Protein 4R78 (pdb70)

Secondary structure (DSSP, 8-state):
--HHHHHHHHHHHTTS-TT--EEEEEE-SSSSS-EEEEEESS-EEEEEE--TT-TTTS-HHHHHHHHHHHGGG--SPPEEEEETTTTEEEEE--TT-EE--HHHHTT-HHHHHHHHHHHHTS----S-B--HHHHHHHHHHH--SPP-STTHHHHHHHHHTHHHHHHHH----EEE-S---GGGEEE-TTS-EEE---TT-EEE-HHHHHHHHHHHTT--HHHHHHHHHHH--SSS---HHHHHHHHHHHHHHHHHHHHHHHHTT---TTHHHHHHHHHHHHHHHH-

Solvent-accessible surface area: 13719 Å² total; per-residue (Å²): 99,54,133,22,31,124,35,0,109,114,41,0,61,88,53,29,56,193,138,36,118,19,121,35,16,107,102,62,62,70,92,16,38,17,38,4,25,0,89,6,73,108,74,54,12,49,0,18,16,2,1,94,22,5,109,150,21,4,76,31,108,19,14,90,79,1,25,125,35,13,150,119,41,29,15,30,16,103,56,76,45,6,24,58,143,22,0,0,3,0,4,44,72,26,113,88,38,90,75,3,72,35,97,28,0,59,104,42,19,101,78,0,1,63,17,0,45,51,0,2,53,25,94,32,101,6,107,24,105,32,32,15,15,111,17,1,114,85,1,43,98,50,13,151,69,172,38,74,18,79,106,25,115,68,9,54,86,36,1,40,70,7,90,159,92,6,71,103,66,32,80,68,117,93,2,0,0,1,21,0,24,10,89,7,0,23,27,13,70,159,26,129,15,21,0,26,19,6,4,30,1,7,6,7,1,14,5,0,0,0,0,4,0,2,18,38,1,132,18,65,75,127,42,30,93,66,0,8,83,94,0,100,48,146,130,3,84,34,34,106,51,14,6,40,0,2,48,5,0,1,2,2,2,21,0,0,20,2,6,21,12,61,63,52,68,31,124,20,50,89,72,1,77,91,11,11,104,77,0,48,137,21,29,78,90,77,88

Organism: Streptococcus pneumoniae (strain ATCC BAA-255 / R6) (NCBI:txid171101)

Sequence (287 aa):
GSHMEKIIKEKISSLLSQEEEVLSVEQLGGMTNQNYLAKTTNKQYIVKFFGKGTEKLINRQDEKYNLELLKDLGLDVKNYLFDIEAGIKVNEYIESAITLDSTSIKTKFDKIAPILQTIHTSAKELRGEFAPFEEIKKYESLIEEQIPYANYESVRNAVFSLEKRLADLGVDRKSCHIDLVPENFIESPQGRLYLIDWEYSSMNDPMWDLAALFLESEFTSQEEETFLSHYESDQTPVSHEKIAIYKILQDTIWSLWTVYKEEQGEDFGDYGVNRYQRAVKGLASYG

Structure (mmCIF, N/CA/C/O backbone):
data_4R78
#
_entry.id   4R78
#
_cell.length_a   62.335
_cell.length_b   62.857
_cell.length_c   68.752
_cell.angle_alpha   90.00
_cell.angle_beta   90.00
_cell.angle_gamma   90.00
#
_symmetry.space_group_name_H-M   'P 21 21 21'
#
loop_
_entity.id
_entity.type
_entity.pdbx_description
1 polymer 'Choline kinase'
2 non-polymer '2-(N-MORPHOLINO)-ETHANESULFONIC ACID'
3 non-polymer 'ADENOSINE MONOPHOSPHATE'
4 water water
#
loop_
_atom_site.group_PDB
_atom_site.id
_atom_site.type_symbol
_atom_site.label_atom_id
_atom_site.label_alt_id
_atom_site.label_comp_id
_atom_site.label_asym_id
_atom_site.label_entity_id
_atom_site.label_seq_id
_atom_site.pdbx_PDB_ins_code
_atom_site.Cartn_x
_atom_site.Cartn_y
_atom_site.Cartn_z
_atom_site.occupancy
_atom_site.B_iso_or_equiv
_atom_site.auth_seq_id
_atom_site.auth_comp_id
_atom_site.auth_asym_id
_atom_site.auth_atom_id
_atom_site.pdbx_PDB_model_num
ATOM 1 N N . GLY A 1 18 ? 11.257 -38.386 7.416 1.00 27.52 -2 GLY A N 1
ATOM 2 C CA . GLY A 1 18 ? 10.022 -37.787 6.828 1.00 27.20 -2 GLY A CA 1
ATOM 3 C C . GLY A 1 18 ? 9.180 -37.057 7.858 1.00 26.89 -2 GLY A C 1
ATOM 4 O O . GLY A 1 18 ? 8.634 -37.672 8.775 1.00 27.12 -2 GLY A O 1
ATOM 5 N N . SER A 1 19 ? 9.073 -35.740 7.695 1.00 26.45 -1 SER A N 1
ATOM 6 C CA . SER A 1 19 ? 8.332 -34.886 8.621 1.00 25.78 -1 SER A CA 1
ATOM 7 C C . SER A 1 19 ? 6.821 -35.111 8.537 1.00 25.41 -1 SER A C 1
ATOM 8 O O . SER A 1 19 ? 6.324 -35.706 7.574 1.00 25.26 -1 SER A O 1
ATOM 11 N N . HIS A 1 20 ? 6.097 -34.628 9.546 1.00 24.70 0 HIS A N 1
ATOM 12 C CA . HIS A 1 20 ? 4.636 -34.683 9.539 1.00 24.28 0 HIS A CA 1
ATOM 13 C C . HIS A 1 20 ? 4.068 -33.958 8.319 1.00 24.05 0 HIS A C 1
ATOM 14 O O . HIS A 1 20 ? 3.176 -34.476 7.647 1.00 23.89 0 HIS A O 1
ATOM 21 N N . MET A 1 21 ? 4.602 -32.770 8.037 1.00 23.98 1 MET A N 1
ATOM 22 C CA . MET A 1 21 ? 4.192 -31.976 6.876 1.00 23.97 1 MET A CA 1
ATOM 23 C C . MET A 1 21 ? 4.362 -32.760 5.569 1.00 23.80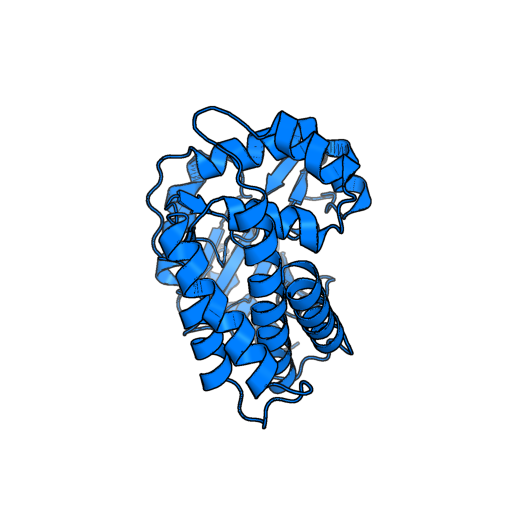 1 MET A C 1
ATOM 24 O O . MET A 1 21 ? 3.478 -32.740 4.713 1.00 23.40 1 MET A O 1
ATOM 29 N N . GLU A 1 22 ? 5.481 -33.474 5.443 1.00 23.63 2 GLU A N 1
ATOM 30 C CA . GLU A 1 22 ? 5.767 -34.289 4.258 1.00 23.75 2 GLU A CA 1
ATOM 31 C C . GLU A 1 22 ? 4.829 -35.488 4.116 1.00 23.58 2 GLU A C 1
ATOM 32 O O . GLU A 1 22 ? 4.469 -35.864 2.998 1.00 23.51 2 GLU A O 1
ATOM 38 N N . LYS A 1 23 ? 4.433 -36.076 5.244 1.00 23.43 3 LYS A N 1
ATOM 39 C CA . LYS A 1 23 ? 3.489 -37.197 5.250 1.00 23.45 3 LYS A CA 1
ATOM 40 C C . LYS A 1 23 ? 2.095 -36.754 4.810 1.00 22.99 3 LYS A C 1
ATOM 41 O O . LYS A 1 23 ? 1.428 -37.453 4.047 1.00 22.81 3 LYS A O 1
ATOM 47 N N . ILE A 1 24 ? 1.665 -35.591 5.297 1.00 22.39 4 ILE A N 1
ATOM 48 C CA . ILE A 1 24 ? 0.374 -35.023 4.921 1.00 22.14 4 ILE A CA 1
ATOM 49 C C . ILE A 1 24 ? 0.352 -34.676 3.429 1.00 22.06 4 ILE A C 1
ATOM 50 O O . ILE A 1 24 ? -0.637 -34.941 2.744 1.00 21.92 4 ILE A O 1
ATOM 55 N N . ILE A 1 25 ? 1.452 -34.108 2.931 1.00 22.06 5 ILE A N 1
ATOM 56 C CA . ILE A 1 25 ? 1.583 -33.785 1.505 1.00 22.10 5 ILE A CA 1
ATOM 57 C C . ILE A 1 25 ? 1.442 -35.036 0.630 1.00 22.80 5 ILE A C 1
ATOM 58 O O . ILE A 1 25 ? 0.705 -35.027 -0.362 1.00 22.85 5 ILE A O 1
ATOM 63 N N . LYS A 1 26 ? 2.138 -36.107 1.011 1.00 23.51 6 LYS A N 1
ATOM 64 C CA . LYS A 1 26 ? 2.048 -37.390 0.306 1.00 24.54 6 LYS A CA 1
ATOM 65 C C . LYS A 1 26 ? 0.596 -37.876 0.196 1.00 24.93 6 LYS A C 1
ATOM 66 O O . LYS A 1 26 ? 0.168 -38.326 -0.869 1.00 24.79 6 LYS A O 1
ATOM 72 N N . GLU A 1 27 ? -0.153 -37.760 1.293 1.00 25.50 7 GLU A N 1
ATOM 73 C CA . GLU A 1 27 ? -1.571 -38.133 1.328 1.00 26.35 7 GLU A CA 1
ATOM 74 C C . GLU A 1 27 ? -2.437 -37.288 0.389 1.00 26.48 7 GLU A C 1
ATOM 75 O O . GLU A 1 27 ? -3.280 -37.826 -0.331 1.00 26.52 7 GLU A O 1
ATOM 81 N N . LYS A 1 28 ? -2.221 -35.973 0.397 1.00 26.64 8 LYS A N 1
ATOM 82 C CA . LYS A 1 28 ? -3.016 -35.049 -0.420 1.00 26.96 8 LYS A CA 1
ATOM 83 C C . LYS A 1 28 ? -2.768 -35.250 -1.915 1.00 27.22 8 LYS A C 1
ATOM 84 O O . LYS A 1 28 ? -3.693 -35.145 -2.724 1.00 27.17 8 LYS A O 1
ATOM 90 N N . ILE A 1 29 ? -1.520 -35.547 -2.270 1.00 27.74 9 ILE A N 1
ATOM 91 C CA . ILE A 1 29 ? -1.129 -35.750 -3.667 1.00 28.39 9 ILE A CA 1
ATOM 92 C C . ILE A 1 29 ? -1.626 -37.082 -4.224 1.00 28.89 9 ILE A C 1
ATOM 93 O O . ILE A 1 29 ? -1.864 -37.204 -5.429 1.00 28.71 9 ILE A O 1
ATOM 98 N N . SER A 1 30 ? -1.799 -38.067 -3.344 1.00 29.47 10 SER A N 1
ATOM 99 C CA . SER A 1 30 ? -2.330 -39.377 -3.732 1.00 30.17 10 SER A CA 1
ATOM 100 C C . SER A 1 30 ? -3.666 -39.273 -4.477 1.00 30.45 10 SER A C 1
ATOM 101 O O . SER A 1 30 ? -3.971 -40.108 -5.329 1.00 30.47 10 SER A O 1
ATOM 104 N N . SER A 1 31 ? -4.441 -38.234 -4.164 1.00 30.83 11 SER A N 1
ATOM 105 C CA . SER A 1 31 ? -5.724 -37.976 -4.824 1.00 31.16 11 SER A CA 1
ATOM 106 C C . SER A 1 31 ? -5.579 -37.494 -6.274 1.00 31.35 11 SER A C 1
ATOM 107 O O . SER A 1 31 ? -6.546 -37.519 -7.040 1.00 31.55 11 SER A O 1
ATOM 110 N N . LEU A 1 32 ? -4.379 -37.048 -6.639 1.00 31.48 12 LEU A N 1
ATOM 111 C CA . LEU A 1 32 ? -4.104 -36.569 -7.995 1.00 31.64 12 LEU A CA 1
ATOM 112 C C . LEU A 1 32 ? -3.580 -37.675 -8.909 1.00 32.04 12 LEU A C 1
ATOM 113 O O . LEU A 1 32 ? -3.378 -37.456 -10.107 1.00 32.07 12 LEU A O 1
ATOM 118 N N . LEU A 1 33 ? -3.365 -38.859 -8.345 1.00 32.50 13 LEU A N 1
ATOM 119 C CA . LEU A 1 33 ? -2.752 -39.955 -9.088 1.00 33.07 13 LEU A CA 1
ATOM 120 C C . LEU A 1 33 ? -3.735 -41.049 -9.481 1.00 33.53 13 LEU A C 1
ATOM 121 O O . LEU A 1 33 ? -4.692 -41.331 -8.759 1.00 33.51 13 LEU A O 1
ATOM 126 N N . SER A 1 34 ? -3.483 -41.657 -10.636 1.00 34.05 14 SER A N 1
ATOM 127 C CA . SER A 1 34 ? -4.241 -42.818 -11.089 1.00 34.71 14 SER A CA 1
ATOM 128 C C . SER A 1 34 ? -3.826 -44.064 -10.307 1.00 35.13 14 SER A C 1
ATOM 129 O O . SER A 1 34 ? -2.780 -44.072 -9.650 1.00 35.18 14 SER A O 1
ATOM 132 N N . GLN A 1 35 ? -4.652 -45.108 -10.388 1.00 35.67 15 GLN A N 1
ATOM 133 C CA . GLN A 1 35 ? -4.456 -46.368 -9.658 1.00 36.21 15 GLN A CA 1
ATOM 134 C C . GLN A 1 35 ? -3.025 -46.907 -9.748 1.00 36.35 15 GLN A C 1
ATOM 135 O O . GLN A 1 35 ? -2.498 -47.464 -8.782 1.00 36.60 15 GLN A O 1
ATOM 141 N N . GLU A 1 36 ? -2.411 -46.725 -10.914 1.00 36.48 16 GLU A N 1
ATOM 142 C CA . GLU A 1 36 ? -1.047 -47.180 -11.192 1.00 36.55 16 GLU A CA 1
ATOM 143 C C . GLU A 1 36 ? 0.035 -46.364 -10.476 1.00 36.33 16 GLU A C 1
ATOM 144 O O . GLU A 1 36 ? 0.971 -46.933 -9.907 1.00 36.48 16 GLU A O 1
ATOM 150 N N . GLU A 1 37 ? -0.107 -45.039 -10.508 1.00 35.88 17 GLU A N 1
ATOM 151 C CA . GLU A 1 37 ? 0.930 -44.108 -10.050 1.00 35.38 17 GLU A CA 1
ATOM 152 C C . GLU A 1 37 ? 1.093 -44.056 -8.530 1.00 34.87 17 GLU A C 1
ATOM 153 O O . GLU A 1 37 ? 0.156 -44.340 -7.783 1.00 34.87 17 GLU A O 1
ATOM 159 N N . GLU A 1 38 ? 2.297 -43.687 -8.092 1.00 34.14 18 GLU A N 1
ATOM 160 C CA . GLU A 1 38 ? 2.640 -43.602 -6.673 1.00 33.46 18 GLU A CA 1
ATOM 161 C C . GLU A 1 38 ? 3.433 -42.330 -6.375 1.00 32.68 18 GLU A C 1
ATOM 162 O O . GLU A 1 38 ? 4.082 -41.777 -7.262 1.00 32.40 18 GLU A O 1
ATOM 168 N N . VAL A 1 39 ? 3.376 -41.875 -5.125 1.00 31.82 19 VAL A N 1
ATOM 169 C CA . VAL A 1 39 ? 4.234 -40.785 -4.662 1.00 31.14 19 VAL A CA 1
ATOM 170 C C . VAL A 1 39 ? 5.602 -41.365 -4.310 1.00 30.58 19 VAL A C 1
ATOM 171 O O . VAL A 1 39 ? 5.720 -42.202 -3.411 1.00 30.77 19 VAL A O 1
ATOM 175 N N . LEU A 1 40 ? 6.627 -40.920 -5.030 1.00 29.84 20 LEU A N 1
ATOM 176 C CA . LEU A 1 40 ? 7.984 -41.436 -4.854 1.00 29.15 20 LEU A CA 1
ATOM 177 C C . LEU A 1 40 ? 8.722 -40.731 -3.719 1.00 28.59 20 LEU A C 1
ATOM 178 O O . LEU A 1 40 ? 9.369 -41.381 -2.895 1.00 28.51 20 LEU A O 1
ATOM 183 N N . SER A 1 41 ? 8.620 -39.403 -3.682 1.00 27.75 21 SER A N 1
ATOM 184 C CA . SER A 1 41 ? 9.294 -38.598 -2.663 1.00 27.09 21 SER A CA 1
ATOM 185 C C . SER A 1 41 ? 8.640 -37.236 -2.465 1.00 26.60 21 SER A C 1
ATOM 186 O O . SER A 1 41 ? 8.052 -36.674 -3.391 1.00 26.08 21 SER A O 1
ATOM 189 N N . VAL A 1 42 ? 8.738 -36.728 -1.239 1.00 26.10 22 VAL A N 1
ATOM 190 C CA . VAL A 1 42 ? 8.390 -35.345 -0.921 1.00 26.01 22 VAL A CA 1
ATOM 191 C C . VAL A 1 42 ? 9.586 -34.763 -0.177 1.00 26.21 22 VAL A C 1
ATOM 192 O O . VAL A 1 42 ? 9.893 -35.183 0.941 1.00 26.13 22 VAL A O 1
ATOM 196 N N . GLU A 1 43 ? 10.269 -33.816 -0.814 1.00 26.40 23 GLU A N 1
ATOM 197 C CA . GLU A 1 43 ? 11.489 -33.235 -0.257 1.00 26.94 23 GLU A CA 1
ATOM 198 C C . GLU A 1 43 ? 11.349 -31.732 -0.087 1.00 26.88 23 GLU A C 1
ATOM 199 O O . GLU A 1 43 ? 10.680 -31.070 -0.883 1.00 26.52 23 GLU A O 1
ATOM 205 N N . GLN A 1 44 ? 11.988 -31.195 0.949 1.00 27.06 24 GLN A N 1
ATOM 206 C CA . GLN A 1 44 ? 11.957 -29.759 1.196 1.00 27.39 24 GLN A CA 1
ATOM 207 C C . GLN A 1 44 ? 12.800 -29.023 0.159 1.00 27.28 24 GLN A C 1
ATOM 208 O O . GLN A 1 44 ? 13.943 -29.402 -0.112 1.00 27.55 24 GLN A O 1
ATOM 214 N N . LEU A 1 45 ? 12.211 -27.994 -0.445 1.00 27.03 25 LEU A N 1
ATOM 215 C CA . LEU A 1 45 ? 12.932 -27.116 -1.354 1.00 26.99 25 LEU A CA 1
ATOM 216 C C . LEU A 1 45 ? 13.686 -26.085 -0.529 1.00 26.81 25 LEU A C 1
ATOM 217 O O . LEU A 1 45 ? 13.542 -26.033 0.694 1.00 27.26 25 LEU A O 1
ATOM 222 N N . GLY A 1 46 ? 14.483 -25.264 -1.200 1.00 26.64 26 GLY A N 1
ATOM 223 C CA . GLY A 1 46 ? 15.226 -24.216 -0.520 1.00 25.79 26 GLY A CA 1
ATOM 224 C C . GLY A 1 46 ? 14.352 -23.126 0.066 1.00 25.02 26 GLY A C 1
ATOM 225 O O . GLY A 1 46 ? 13.118 -23.208 0.050 1.00 25.07 26 GLY A O 1
ATOM 226 N N . GLY A 1 47 ? 15.001 -22.100 0.600 1.00 24.11 27 GLY A N 1
ATOM 227 C CA . GLY A 1 47 ? 14.296 -20.929 1.071 1.00 22.87 27 GLY A CA 1
ATOM 228 C C . GLY A 1 47 ? 14.299 -20.749 2.572 1.00 21.80 27 GLY A C 1
ATOM 229 O O . GLY A 1 47 ? 14.693 -21.633 3.336 1.00 21.83 27 GLY A O 1
ATOM 230 N N . MET A 1 48 ? 13.826 -19.580 2.971 1.00 20.94 28 MET A N 1
ATOM 231 C CA . MET A 1 48 ? 13.784 -19.155 4.356 1.00 20.04 28 MET A CA 1
ATOM 232 C C . MET A 1 48 ? 12.851 -20.007 5.221 1.00 18.98 28 MET A C 1
ATOM 233 O O . MET A 1 48 ? 13.229 -20.426 6.320 1.00 18.43 28 MET A O 1
ATOM 238 N N . THR A 1 49 ? 11.642 -20.260 4.720 1.00 17.95 29 THR A N 1
ATOM 239 C CA . THR A 1 49 ? 10.611 -20.963 5.486 1.00 17.17 29 THR A CA 1
ATOM 240 C C . THR A 1 49 ? 10.570 -22.456 5.179 1.00 16.83 29 THR A C 1
ATOM 241 O O . THR A 1 49 ? 11.217 -22.923 4.245 1.00 16.71 29 THR A O 1
ATOM 245 N N . ASN A 1 50 ? 9.787 -23.188 5.972 1.00 16.19 30 ASN A N 1
ATOM 246 C CA . ASN A 1 50 ? 9.585 -24.622 5.783 1.00 16.05 30 ASN A CA 1
ATOM 247 C C . ASN A 1 50 ? 8.331 -24.950 4.968 1.00 15.96 30 ASN A C 1
ATOM 248 O O . ASN A 1 50 ? 7.787 -26.052 5.070 1.00 15.95 30 ASN A O 1
ATOM 253 N N . GLN A 1 51 ? 7.873 -23.995 4.164 1.00 15.86 31 GLN A N 1
ATOM 254 C CA . GLN A 1 51 ? 6.612 -24.153 3.431 1.00 15.79 31 GLN A CA 1
ATOM 255 C C . GLN A 1 51 ? 6.711 -24.897 2.103 1.00 15.81 31 GLN A C 1
ATOM 256 O O . GLN A 1 51 ? 5.716 -25.442 1.626 1.00 15.18 31 GLN A O 1
ATOM 262 N N . ASN A 1 52 ? 7.892 -24.898 1.498 1.00 15.68 32 ASN A N 1
ATOM 263 C CA . ASN A 1 52 ? 8.017 -25.273 0.094 1.00 15.95 32 ASN A CA 1
ATOM 264 C C . ASN A 1 52 ? 8.645 -26.643 -0.127 1.00 15.81 32 ASN A C 1
ATOM 265 O O . ASN A 1 52 ? 9.685 -26.964 0.453 1.00 16.09 32 ASN A O 1
ATOM 270 N N . TYR A 1 53 ? 7.992 -27.439 -0.973 1.00 16.09 33 TYR A N 1
ATOM 271 C CA . TYR A 1 53 ? 8.366 -28.835 -1.198 1.00 16.68 33 TYR A CA 1
ATOM 272 C C . TYR A 1 53 ? 8.260 -29.231 -2.661 1.00 16.96 33 TYR A C 1
ATOM 273 O O . TYR A 1 53 ? 7.426 -28.706 -3.403 1.00 17.02 33 TYR A O 1
ATOM 282 N N . LEU A 1 54 ? 9.117 -30.165 -3.063 1.00 17.59 34 LEU A N 1
ATOM 283 C CA . LEU A 1 54 ? 9.032 -30.779 -4.376 1.00 18.33 34 LEU A CA 1
ATOM 284 C C . LEU A 1 54 ? 8.549 -32.213 -4.202 1.00 18.48 34 LEU A C 1
ATOM 285 O O . LEU A 1 54 ? 9.178 -33.004 -3.500 1.00 18.43 34 LEU A O 1
ATOM 290 N N . ALA A 1 55 ? 7.424 -32.531 -4.834 1.00 18.98 35 ALA A N 1
ATOM 291 C CA . ALA A 1 55 ? 6.860 -33.868 -4.773 1.00 19.73 35 ALA A CA 1
ATOM 292 C C . ALA A 1 55 ? 7.052 -34.573 -6.103 1.00 20.32 35 ALA A C 1
ATOM 293 O O . ALA A 1 55 ? 6.694 -34.046 -7.153 1.00 20.35 35 ALA A O 1
ATOM 295 N N . LYS A 1 56 ? 7.629 -35.768 -6.047 1.00 21.62 36 LYS A N 1
ATOM 296 C CA . LYS A 1 56 ? 7.850 -36.562 -7.246 1.00 22.55 36 LYS A CA 1
ATOM 297 C C . LYS A 1 56 ? 6.935 -37.773 -7.249 1.00 22.92 36 LYS A C 1
ATOM 298 O O . LYS A 1 56 ? 6.847 -38.505 -6.260 1.00 22.88 36 LYS A O 1
ATOM 304 N N . THR A 1 57 ? 6.226 -37.948 -8.359 1.00 23.53 37 THR A N 1
ATOM 305 C CA . THR A 1 57 ? 5.368 -39.104 -8.573 1.00 24.20 37 THR A CA 1
ATOM 306 C C . THR A 1 57 ? 5.876 -39.846 -9.808 1.00 24.50 37 THR A C 1
ATOM 307 O O . THR A 1 57 ? 6.802 -39.380 -10.471 1.00 24.77 37 THR A O 1
ATOM 311 N N . THR A 1 58 ? 5.267 -40.989 -10.114 1.00 24.83 38 THR A N 1
ATOM 312 C CA . THR A 1 58 ? 5.683 -41.822 -11.252 1.00 25.24 38 THR A CA 1
ATOM 313 C C . THR A 1 58 ? 5.935 -41.033 -12.547 1.00 25.28 38 THR A C 1
ATOM 314 O O . THR A 1 58 ? 6.997 -41.162 -13.162 1.00 25.66 38 THR A O 1
ATOM 318 N N . ASN A 1 59 ? 4.961 -40.220 -12.949 1.00 25.35 39 ASN A N 1
ATOM 319 C CA . ASN A 1 59 ? 5.027 -39.499 -14.222 1.00 25.36 39 ASN A CA 1
ATOM 320 C C . ASN A 1 59 ? 5.019 -37.983 -14.086 1.00 25.05 39 ASN A C 1
ATOM 321 O O . ASN A 1 59 ? 4.989 -37.264 -15.090 1.00 25.26 39 ASN A O 1
ATOM 326 N N . LYS A 1 60 ? 5.043 -37.495 -12.849 1.00 24.67 40 LYS A N 1
ATOM 327 C CA . LYS A 1 60 ? 4.813 -36.081 -12.604 1.00 24.07 40 LYS A CA 1
ATOM 328 C C . LYS A 1 60 ? 5.601 -35.534 -11.423 1.00 23.18 40 LYS A C 1
ATOM 329 O O . LYS A 1 60 ? 5.844 -36.235 -10.442 1.00 23.20 40 LYS A O 1
ATOM 335 N N . GLN A 1 61 ? 6.002 -34.273 -11.543 1.00 22.40 41 GLN A N 1
ATOM 336 C CA . GLN A 1 61 ? 6.578 -33.525 -10.434 1.00 21.57 41 GLN A CA 1
ATOM 337 C C . GLN A 1 61 ? 5.629 -32.389 -10.079 1.00 20.56 41 GLN A C 1
ATOM 338 O O . GLN A 1 61 ? 5.017 -31.792 -10.966 1.00 20.37 41 GLN A O 1
ATOM 344 N N . TYR A 1 62 ? 5.507 -32.101 -8.785 1.00 19.27 42 TYR A N 1
ATOM 345 C CA . TYR A 1 62 ? 4.652 -31.016 -8.311 1.00 18.37 42 TYR A CA 1
ATOM 346 C C . TYR A 1 62 ? 5.392 -30.120 -7.330 1.00 17.79 42 TYR A C 1
ATOM 347 O O . TYR A 1 62 ? 6.155 -30.601 -6.493 1.00 17.46 42 TYR A O 1
ATOM 356 N N . ILE A 1 63 ? 5.144 -28.819 -7.439 1.00 17.49 43 ILE A N 1
ATOM 357 C CA . ILE A 1 63 ? 5.594 -27.843 -6.452 1.00 17.25 43 ILE A CA 1
ATOM 358 C C . ILE A 1 63 ? 4.497 -27.700 -5.400 1.00 16.67 43 ILE A C 1
ATOM 359 O O . ILE A 1 63 ? 3.334 -27.479 -5.734 1.00 16.83 43 ILE A O 1
ATOM 364 N N . VAL A 1 64 ? 4.874 -27.847 -4.134 1.00 15.89 44 VAL A N 1
ATOM 365 C CA . VAL A 1 64 ? 3.917 -27.819 -3.034 1.00 15.86 44 VAL A CA 1
ATOM 366 C C . VAL A 1 64 ? 4.229 -26.671 -2.077 1.00 15.57 44 VAL A C 1
ATOM 367 O O . VAL A 1 64 ? 5.379 -26.488 -1.663 1.00 16.15 44 VAL A O 1
ATOM 371 N N . LYS A 1 65 ? 3.210 -25.880 -1.751 1.00 15.05 45 LYS A N 1
ATOM 372 C CA . LYS A 1 65 ? 3.336 -24.910 -0.674 1.00 14.94 45 LYS A CA 1
ATOM 373 C C . LYS A 1 65 ? 2.381 -25.255 0.462 1.00 14.49 45 LYS A C 1
ATOM 374 O O . LYS A 1 65 ? 1.158 -25.183 0.314 1.00 14.36 45 LYS A O 1
ATOM 380 N N . PHE A 1 66 ? 2.960 -25.660 1.586 1.00 14.24 46 PHE A N 1
ATOM 381 C CA . PHE A 1 66 ? 2.214 -25.957 2.798 1.00 14.61 46 PHE A CA 1
ATOM 382 C C . PHE A 1 66 ? 2.200 -24.663 3.614 1.00 14.40 46 PHE A C 1
ATOM 383 O O . PHE A 1 66 ? 3.152 -24.369 4.343 1.00 15.03 46 PHE A O 1
ATOM 391 N N . PHE A 1 67 ? 1.128 -23.887 3.476 1.00 14.15 47 PHE A N 1
ATOM 392 C CA . PHE A 1 67 ? 1.054 -22.553 4.076 1.00 14.15 47 PHE A CA 1
ATOM 393 C C . PHE A 1 67 ? 0.121 -22.500 5.288 1.00 14.03 47 PHE A C 1
ATOM 394 O O . PHE A 1 67 ? 0.060 -21.488 5.990 1.00 14.04 47 PHE A O 1
ATOM 402 N N . GLY A 1 68 ? -0.617 -23.582 5.518 1.00 13.95 48 GLY A N 1
ATOM 403 C CA . GLY A 1 68 ? -1.716 -23.575 6.479 1.00 13.99 48 GLY A CA 1
ATOM 404 C C . GLY A 1 68 ? -1.388 -23.651 7.956 1.00 13.95 48 GLY A C 1
ATOM 405 O O . GLY A 1 68 ? -2.246 -23.333 8.783 1.00 13.91 48 GLY A O 1
ATOM 406 N N . LYS A 1 69 ? -0.166 -24.062 8.302 1.00 14.23 49 LYS A N 1
ATOM 407 C CA . LYS A 1 69 ? 0.173 -24.317 9.709 1.00 14.64 49 LYS A CA 1
ATOM 408 C C . LYS A 1 69 ? 0.044 -23.077 10.594 1.00 14.75 49 LYS A C 1
ATOM 409 O O . LYS A 1 69 ? 0.831 -22.129 10.483 1.00 14.89 49 LYS A O 1
ATOM 415 N N . GLY A 1 70 ? -0.965 -23.096 11.461 1.00 14.78 50 GLY A N 1
ATOM 416 C CA . GLY A 1 70 ? -1.243 -21.990 12.375 1.00 15.09 50 GLY A CA 1
ATOM 417 C C . GLY A 1 70 ? -1.667 -20.681 11.730 1.00 14.87 50 GLY A C 1
ATOM 418 O O . GLY A 1 70 ? -1.666 -19.641 12.386 1.00 14.85 50 GLY A O 1
ATOM 419 N N . THR A 1 71 ? -2.042 -20.723 10.454 1.00 15.03 51 THR A N 1
ATOM 420 C CA . THR A 1 71 ? -2.398 -19.502 9.726 1.00 15.46 51 THR A CA 1
ATOM 421 C C . THR A 1 71 ? -3.889 -19.378 9.416 1.00 15.77 51 THR A C 1
ATOM 422 O O . THR A 1 71 ? -4.285 -18.517 8.633 1.00 15.68 51 THR A O 1
ATOM 426 N N . GLU A 1 72 ? -4.711 -20.226 10.038 1.00 16.70 52 GLU A N 1
ATOM 427 C CA . GLU A 1 72 ? -6.166 -20.220 9.829 1.00 17.85 52 GLU A CA 1
ATOM 428 C C . GLU A 1 72 ? -6.787 -18.826 9.891 1.00 18.17 52 GLU A C 1
ATOM 429 O O . GLU A 1 72 ? -7.665 -18.498 9.093 1.00 17.95 52 GLU A O 1
ATOM 435 N N . LYS A 1 73 ? -6.336 -18.025 10.852 1.00 18.79 53 LYS A N 1
ATOM 436 C CA . LYS A 1 73 ? -6.907 -16.702 11.098 1.00 19.60 53 LYS A CA 1
ATOM 437 C C . LYS A 1 73 ? -6.224 -15.605 10.283 1.00 19.58 53 LYS A C 1
ATOM 438 O O . LYS A 1 73 ? -6.721 -14.475 10.218 1.00 20.43 53 LYS A O 1
ATOM 444 N N . LEU A 1 74 ? -5.098 -15.945 9.658 1.00 19.19 54 LEU A N 1
ATOM 445 C CA . LEU A 1 74 ? -4.299 -14.988 8.890 1.00 18.88 54 LEU A CA 1
ATOM 446 C C . LEU A 1 74 ? -4.527 -15.118 7.391 1.00 18.48 54 LEU A C 1
ATOM 447 O O . LEU A 1 74 ? -4.742 -14.120 6.700 1.00 19.35 54 LEU A O 1
ATOM 452 N N . ILE A 1 75 ? -4.456 -16.352 6.898 1.00 17.57 55 ILE A N 1
ATOM 453 C CA . ILE A 1 75 ? -4.696 -16.664 5.496 1.00 16.68 55 ILE A CA 1
ATOM 454 C C . ILE A 1 75 ? -6.037 -17.385 5.407 1.00 16.23 55 ILE A C 1
ATOM 455 O O . ILE A 1 75 ? -6.156 -18.539 5.822 1.00 16.26 55 ILE A O 1
ATOM 460 N N . ASN A 1 76 ? -7.045 -16.682 4.897 1.00 15.49 56 ASN A N 1
ATOM 461 C CA . ASN A 1 76 ? -8.374 -17.248 4.720 1.00 14.92 56 ASN A CA 1
ATOM 462 C C . ASN A 1 76 ? -8.344 -18.169 3.509 1.00 14.65 56 ASN A C 1
ATOM 463 O O . ASN A 1 76 ? -8.301 -17.714 2.366 1.00 14.56 56 ASN A O 1
ATOM 468 N N . ARG A 1 77 ? -8.354 -19.473 3.775 1.00 14.37 57 ARG A N 1
ATOM 469 C CA . ARG A 1 77 ? -8.110 -20.477 2.739 1.00 14.14 57 ARG A CA 1
ATOM 470 C C . ARG A 1 77 ? -9.149 -20.455 1.629 1.00 14.23 57 ARG A C 1
ATOM 471 O O . ARG A 1 77 ? -8.813 -20.571 0.458 1.00 13.96 57 ARG A O 1
ATOM 479 N N . GLN A 1 78 ? -10.411 -20.291 2.005 1.00 14.43 58 GLN A N 1
ATOM 480 C CA . GLN A 1 78 ? -11.472 -20.227 1.008 1.00 15.38 58 GLN A CA 1
ATOM 481 C C . GLN A 1 78 ? -11.420 -18.946 0.189 1.00 14.92 58 GLN A C 1
ATOM 482 O O . GLN A 1 78 ? -11.606 -18.989 -1.028 1.00 14.78 58 GLN A O 1
ATOM 488 N N . ASP A 1 79 ? -11.135 -17.817 0.841 1.00 14.72 59 ASP A N 1
ATOM 489 C CA . ASP A 1 79 ? -10.910 -16.566 0.118 1.00 14.54 59 ASP A CA 1
ATOM 490 C C . ASP A 1 79 ? -9.859 -16.788 -0.960 1.00 14.20 59 ASP A C 1
ATOM 491 O O . ASP A 1 79 ? -10.054 -16.407 -2.114 1.00 14.49 59 ASP A O 1
ATOM 496 N N . GLU A 1 80 ? -8.751 -17.421 -0.573 1.00 13.76 60 GLU A N 1
ATOM 497 C CA . GLU A 1 80 ? -7.602 -17.562 -1.457 1.00 13.59 60 GLU A CA 1
ATOM 498 C C . GLU A 1 80 ? -7.798 -18.622 -2.532 1.00 13.56 60 GLU A C 1
ATOM 499 O O . GLU A 1 80 ? -7.233 -18.509 -3.621 1.00 14.10 60 GLU A O 1
ATOM 505 N N . LYS A 1 81 ? -8.605 -19.640 -2.232 1.00 13.63 61 LYS A N 1
ATOM 506 C CA . LYS A 1 81 ? -8.973 -20.627 -3.245 1.00 13.44 61 LYS A CA 1
ATOM 507 C C . LYS A 1 81 ? -9.820 -19.964 -4.332 1.00 13.42 61 LYS A C 1
ATOM 508 O O . LYS A 1 81 ? -9.607 -20.199 -5.523 1.00 13.95 61 LYS A O 1
ATOM 514 N N . TYR A 1 82 ? -10.762 -19.119 -3.918 1.00 13.36 62 TYR A N 1
ATOM 515 C CA . TYR A 1 82 ? -11.537 -18.331 -4.868 1.00 13.37 62 TYR A CA 1
ATOM 516 C C . TYR A 1 82 ? -10.645 -17.376 -5.654 1.00 13.48 62 TYR A C 1
ATOM 517 O O . TYR A 1 82 ? -10.777 -17.251 -6.871 1.00 13.61 62 TYR A O 1
ATOM 526 N N . ASN A 1 83 ? -9.738 -16.699 -4.957 1.00 13.45 63 ASN A N 1
ATOM 527 C CA . ASN A 1 83 ? -8.860 -15.762 -5.638 1.00 13.75 63 ASN A CA 1
ATOM 528 C C . ASN A 1 83 ? -8.049 -16.434 -6.741 1.00 14.28 63 ASN A C 1
ATOM 529 O O . ASN A 1 83 ? -7.854 -15.848 -7.802 1.00 14.27 63 ASN A O 1
ATOM 534 N N . LEU A 1 84 ? -7.628 -17.679 -6.512 1.00 14.68 64 LEU A N 1
ATOM 535 C CA . LEU A 1 84 ? -6.932 -18.454 -7.543 1.00 15.64 64 LEU A CA 1
ATOM 536 C C . LEU A 1 84 ? -7.784 -18.613 -8.799 1.00 15.29 64 LEU A C 1
ATOM 537 O O . LEU A 1 84 ? -7.331 -18.308 -9.904 1.00 15.35 64 LEU A O 1
ATOM 542 N N . GLU A 1 85 ? -9.014 -19.099 -8.633 1.00 15.31 65 GLU A N 1
ATOM 543 C CA . GLU A 1 85 ? -9.885 -19.320 -9.795 1.00 15.20 65 GLU A CA 1
ATOM 544 C C . GLU A 1 85 ? -10.339 -18.013 -10.449 1.00 15.12 65 GLU A C 1
ATOM 545 O O . GLU A 1 85 ? -10.574 -17.973 -11.657 1.00 14.63 65 GLU A O 1
ATOM 551 N N . LEU A 1 86 ? -10.423 -16.948 -9.654 1.00 15.09 66 LEU A N 1
ATOM 552 C CA . LEU A 1 86 ? -10.752 -15.624 -10.174 1.00 15.46 66 LEU A CA 1
ATOM 553 C C . LEU A 1 86 ? -9.594 -15.019 -10.971 1.00 15.83 66 LEU A C 1
ATOM 554 O O . LEU A 1 86 ? -9.809 -14.428 -12.031 1.00 16.26 66 LEU A O 1
ATOM 559 N N . LEU A 1 87 ? -8.372 -15.177 -10.468 1.00 15.99 67 LEU A N 1
ATOM 560 C CA . LEU A 1 87 ? -7.203 -14.543 -11.080 1.00 16.37 67 LEU A CA 1
ATOM 561 C C . LEU A 1 87 ? -6.599 -15.335 -12.235 1.00 16.27 67 LEU A C 1
ATOM 562 O O . LEU A 1 87 ? -5.731 -14.823 -12.950 1.00 16.00 67 LEU A O 1
ATOM 567 N N . LYS A 1 88 ? -7.064 -16.571 -12.421 1.00 16.44 68 LYS A N 1
ATOM 568 C CA . LYS A 1 88 ? -6.452 -17.492 -13.383 1.00 16.88 68 LYS A CA 1
ATOM 569 C C . LYS A 1 88 ? -6.291 -16.904 -14.786 1.00 16.97 68 LYS A C 1
ATOM 570 O O . LYS A 1 88 ? -5.231 -17.051 -15.395 1.00 16.67 68 LYS A O 1
ATOM 576 N N . ASP A 1 89 ? -7.326 -16.233 -15.290 1.00 17.36 69 ASP A N 1
ATOM 577 C CA . ASP A 1 89 ? -7.290 -15.747 -16.676 1.00 18.13 69 ASP A CA 1
ATOM 578 C C . ASP A 1 89 ? -6.361 -14.555 -16.931 1.00 18.13 69 ASP A C 1
ATOM 579 O O . ASP A 1 89 ? -6.200 -14.129 -18.075 1.00 18.60 69 ASP A O 1
ATOM 584 N N . LEU A 1 90 ? -5.746 -14.026 -15.874 1.00 17.87 70 LEU A N 1
ATOM 585 C CA . LEU A 1 90 ? -4.697 -13.011 -16.026 1.00 17.61 70 LEU A CA 1
ATOM 586 C C . LEU A 1 90 ? -3.408 -13.618 -16.578 1.00 17.50 70 LEU A C 1
ATOM 587 O O . LEU A 1 90 ? -2.570 -12.910 -17.138 1.00 17.62 70 LEU A O 1
ATOM 592 N N . GLY A 1 91 ? -3.251 -14.925 -16.403 1.00 17.26 71 GLY A N 1
ATOM 593 C CA . GLY A 1 91 ? -2.077 -15.645 -16.892 1.00 17.26 71 GLY A CA 1
ATOM 594 C C . GLY A 1 91 ? -0.786 -15.327 -16.154 1.00 17.14 71 GLY A C 1
ATOM 595 O O . GLY A 1 91 ? 0.304 -15.550 -16.679 1.00 17.78 71 GLY A O 1
ATOM 596 N N . LEU A 1 92 ? -0.907 -14.818 -14.931 1.00 16.90 72 LEU A N 1
ATOM 597 C CA . LEU A 1 92 ? 0.260 -14.416 -14.153 1.00 16.61 72 LEU A CA 1
ATOM 598 C C . LEU A 1 92 ? 0.838 -15.553 -13.318 1.00 16.15 72 LEU A C 1
ATOM 599 O O . LEU A 1 92 ? 2.045 -15.748 -13.275 1.00 15.76 72 LEU A O 1
ATOM 604 N N . ASP A 1 93 ? -0.039 -16.300 -12.658 1.00 15.61 73 ASP A N 1
ATOM 605 C CA . ASP A 1 93 ? 0.371 -17.396 -11.789 1.00 15.53 73 ASP A CA 1
ATOM 606 C C . ASP A 1 93 ? 0.605 -18.660 -12.612 1.00 15.23 73 ASP A C 1
ATOM 607 O O . ASP A 1 93 ? 0.113 -18.783 -13.741 1.00 15.29 73 ASP A O 1
ATOM 612 N N . VAL A 1 94 ? 1.367 -19.588 -12.042 1.00 15.35 74 VAL A N 1
ATOM 613 C CA . VAL A 1 94 ? 1.532 -20.920 -12.612 1.00 15.27 74 VAL A CA 1
ATOM 614 C C . VAL A 1 94 ? 0.259 -21.753 -12.419 1.00 15.27 74 VAL A C 1
ATOM 615 O O . VAL A 1 94 ? -0.666 -21.353 -11.702 1.00 15.19 74 VAL A O 1
ATOM 619 N N . LYS A 1 95 ? 0.222 -22.917 -13.057 1.00 15.31 75 LYS A N 1
ATOM 620 C CA . LYS A 1 95 ? -0.943 -23.795 -13.009 1.00 15.61 75 LYS A CA 1
ATOM 621 C C . LYS A 1 95 ? -1.139 -24.456 -11.644 1.00 15.37 75 LYS A C 1
ATOM 622 O O . LYS A 1 95 ? -0.198 -25.007 -11.067 1.00 15.36 75 LYS A O 1
ATOM 628 N N . ASN A 1 96 ? -2.375 -24.407 -11.150 1.00 15.11 76 ASN A N 1
ATOM 629 C CA . ASN A 1 96 ? -2.755 -25.078 -9.908 1.00 15.01 76 ASN A CA 1
ATOM 630 C C . ASN A 1 96 ? -3.457 -26.412 -10.163 1.00 15.02 76 ASN A C 1
ATOM 631 O O . ASN A 1 96 ? -4.334 -26.500 -11.029 1.00 15.46 76 ASN A O 1
ATOM 636 N N . TYR A 1 97 ? -3.077 -27.435 -9.398 1.00 15.07 77 TYR A N 1
ATOM 637 C CA . TYR A 1 97 ? -3.734 -28.744 -9.467 1.00 15.53 77 TYR A CA 1
ATOM 638 C C . TYR A 1 97 ? -4.621 -29.039 -8.259 1.00 15.67 77 TYR A C 1
ATOM 639 O O . TYR A 1 97 ? -5.671 -29.674 -8.387 1.00 16.10 77 TYR A O 1
ATOM 648 N N . LEU A 1 98 ? -4.185 -28.585 -7.088 1.00 15.62 78 LEU A N 1
ATOM 649 C CA . LEU A 1 98 ? -4.923 -28.802 -5.850 1.00 15.94 78 LEU A CA 1
ATOM 650 C C . LEU A 1 98 ? -4.753 -27.614 -4.914 1.00 15.53 78 LEU A C 1
ATOM 651 O O . LEU A 1 98 ? -3.666 -27.045 -4.812 1.00 15.16 78 LEU A O 1
ATOM 656 N N . PHE A 1 99 ? -5.837 -27.227 -4.250 1.00 15.59 79 PHE A N 1
ATOM 657 C CA . PHE A 1 99 ? -5.767 -26.229 -3.191 1.00 15.38 79 PHE A CA 1
ATOM 658 C C . PHE A 1 99 ? -6.576 -26.778 -2.024 1.00 15.50 79 PHE A C 1
ATOM 659 O O . PHE A 1 99 ? -7.808 -26.691 -2.005 1.00 15.49 79 PHE A O 1
ATOM 667 N N . ASP A 1 100 ? -5.866 -27.368 -1.068 1.00 15.33 80 ASP A N 1
ATOM 668 C CA . ASP A 1 100 ? -6.488 -28.094 0.033 1.00 15.46 80 ASP A CA 1
ATOM 669 C C . ASP A 1 100 ? -6.902 -27.155 1.160 1.00 15.47 80 ASP A C 1
ATOM 670 O O . ASP A 1 100 ? -6.062 -26.543 1.826 1.00 15.56 80 ASP A O 1
ATOM 675 N N . ILE A 1 101 ? -8.213 -27.055 1.351 1.00 15.57 81 ILE A N 1
ATOM 676 C CA . ILE A 1 101 ? -8.833 -26.236 2.389 1.00 15.82 81 ILE A CA 1
ATOM 677 C C . ILE A 1 101 ? -8.627 -26.814 3.791 1.00 15.14 81 ILE A C 1
ATOM 678 O O . ILE A 1 101 ? -8.487 -26.071 4.767 1.00 15.02 81 ILE A O 1
ATOM 683 N N . GLU A 1 102 ? -8.607 -28.141 3.884 1.00 14.72 82 GLU A N 1
ATOM 684 C CA . GLU A 1 102 ? -8.509 -28.819 5.175 1.00 14.19 82 GLU A CA 1
ATOM 685 C C . GLU A 1 102 ? -7.232 -28.462 5.941 1.00 14.07 82 GLU A C 1
ATOM 686 O O . GLU A 1 102 ? -7.283 -28.159 7.137 1.00 14.11 82 GLU A O 1
ATOM 692 N N . ALA A 1 103 ? -6.095 -28.471 5.246 1.00 13.83 83 ALA A N 1
ATOM 693 C CA . ALA A 1 103 ? -4.801 -28.243 5.888 1.00 13.81 83 ALA A CA 1
ATOM 694 C C . ALA A 1 103 ? -4.091 -26.977 5.402 1.00 13.67 83 ALA A C 1
ATOM 695 O O . ALA A 1 103 ? -3.174 -26.487 6.061 1.00 14.23 83 ALA A O 1
ATOM 697 N N . GLY A 1 104 ? -4.506 -26.459 4.249 1.00 13.57 84 GLY A N 1
ATOM 698 C CA . GLY A 1 104 ? -3.867 -25.271 3.682 1.00 13.48 84 GLY A CA 1
ATOM 699 C C . GLY A 1 104 ? -2.625 -25.637 2.895 1.00 13.48 84 GLY A C 1
ATOM 700 O O . GLY A 1 104 ? -1.504 -25.274 3.269 1.00 13.18 84 GLY A O 1
ATOM 701 N N . ILE A 1 105 ? -2.836 -26.362 1.801 1.00 13.53 85 ILE A N 1
ATOM 702 C CA . ILE A 1 105 ? -1.751 -26.894 0.978 1.00 13.94 85 ILE A CA 1
ATOM 703 C C . ILE A 1 105 ? -2.059 -26.663 -0.498 1.00 13.70 85 ILE A C 1
ATOM 704 O O . ILE A 1 105 ? -3.121 -27.051 -0.992 1.00 13.61 85 ILE A O 1
ATOM 709 N N . LYS A 1 106 ? -1.116 -26.028 -1.188 1.00 13.30 86 LYS A N 1
ATOM 710 C CA . LYS A 1 106 ? -1.237 -25.747 -2.611 1.00 13.54 86 LYS A CA 1
ATOM 711 C C . LYS A 1 106 ? -0.325 -26.683 -3.385 1.00 13.81 86 LYS A C 1
ATOM 712 O O . LYS A 1 106 ? 0.848 -26.839 -3.045 1.00 14.04 86 LYS A O 1
ATOM 718 N N . VAL A 1 107 ? -0.877 -27.321 -4.414 1.00 13.69 87 VAL A N 1
ATOM 719 C CA . VAL A 1 107 ? -0.096 -28.203 -5.274 1.00 13.68 87 VAL A CA 1
ATOM 720 C C . VAL A 1 107 ? -0.150 -27.667 -6.699 1.00 13.87 87 VAL A C 1
ATOM 721 O O . VAL A 1 107 ? -1.218 -27.615 -7.313 1.00 13.93 87 VAL A O 1
ATOM 725 N N . ASN A 1 108 ? 1.014 -27.269 -7.208 1.00 13.83 88 ASN A N 1
ATOM 726 C CA . ASN A 1 108 ? 1.133 -26.600 -8.500 1.00 14.26 88 ASN A CA 1
ATOM 727 C C . ASN A 1 108 ? 2.044 -27.355 -9.458 1.00 14.48 88 ASN A C 1
ATOM 728 O O . ASN A 1 108 ? 2.777 -28.260 -9.051 1.00 14.32 88 ASN A O 1
ATOM 733 N N . GLU A 1 109 ? 2.000 -26.968 -10.730 1.00 15.55 89 GLU A N 1
ATOM 734 C CA . GLU A 1 109 ? 2.937 -27.486 -11.719 1.00 16.57 89 GLU A CA 1
ATOM 735 C C . GLU A 1 109 ? 4.381 -27.190 -11.317 1.00 17.83 89 GLU A C 1
ATOM 736 O O . GLU A 1 109 ? 4.670 -26.160 -10.695 1.00 17.14 89 GLU A O 1
ATOM 742 N N . TYR A 1 110 ? 5.274 -28.114 -11.659 1.00 19.61 90 TYR A N 1
ATOM 743 C CA . TYR A 1 110 ? 6.708 -27.889 -11.535 1.00 21.73 90 TYR A CA 1
ATOM 744 C C . TYR A 1 110 ? 7.255 -27.506 -12.902 1.00 22.59 90 TYR A C 1
ATOM 745 O O . TYR A 1 110 ? 7.102 -28.245 -13.878 1.00 23.20 90 TYR A O 1
ATOM 754 N N . ILE A 1 111 ? 7.871 -26.334 -12.966 1.00 23.64 91 ILE A N 1
ATOM 755 C CA . ILE A 1 111 ? 8.506 -25.869 -14.186 1.00 24.64 91 ILE A CA 1
ATOM 756 C C . ILE A 1 111 ? 9.991 -26.195 -14.113 1.00 25.34 91 ILE A C 1
ATOM 757 O O . ILE A 1 111 ? 10.722 -25.629 -13.294 1.00 25.44 91 ILE A O 1
ATOM 762 N N . GLU A 1 112 ? 10.419 -27.125 -14.963 1.00 26.12 92 GLU A N 1
ATOM 763 C CA . GLU A 1 112 ? 11.812 -27.556 -14.998 1.00 26.88 92 GLU A CA 1
ATOM 764 C C . GLU A 1 112 ? 12.736 -26.447 -15.475 1.00 26.67 92 GLU A C 1
ATOM 765 O O . GLU A 1 112 ? 12.416 -25.724 -16.425 1.00 26.91 92 GLU A O 1
ATOM 771 N N . SER A 1 113 ? 13.875 -26.326 -14.795 1.00 26.46 93 SER A N 1
ATOM 772 C CA . SER A 1 113 ? 14.922 -25.352 -15.126 1.00 26.34 93 SER A CA 1
ATOM 773 C C . SER A 1 113 ? 14.427 -23.905 -15.052 1.00 26.06 93 SER A C 1
ATOM 774 O O . SER A 1 113 ? 14.936 -23.023 -15.748 1.00 26.16 93 SER A O 1
ATOM 777 N N . ALA A 1 114 ? 13.430 -23.678 -14.199 1.00 25.64 94 ALA A N 1
ATOM 778 C CA . ALA A 1 114 ? 12.898 -22.343 -13.965 1.00 25.08 94 ALA A CA 1
ATOM 779 C C . ALA A 1 114 ? 13.924 -21.495 -13.226 1.00 24.74 94 ALA A C 1
ATOM 780 O O . ALA A 1 114 ? 14.679 -22.003 -12.392 1.00 24.88 94 ALA A O 1
ATOM 782 N N . ILE A 1 115 ? 13.956 -20.205 -13.550 1.00 24.16 95 ILE A N 1
ATOM 783 C CA . ILE A 1 115 ? 14.842 -19.267 -12.876 1.00 23.48 95 ILE A CA 1
ATOM 784 C C . ILE A 1 115 ? 14.033 -18.403 -11.914 1.00 22.73 95 ILE A C 1
ATOM 785 O O . ILE A 1 115 ? 13.131 -17.670 -12.329 1.00 22.86 95 ILE A O 1
ATOM 790 N N . THR A 1 116 ? 14.361 -18.507 -10.631 1.00 21.71 96 THR A N 1
ATOM 791 C CA . THR A 1 116 ? 13.733 -17.694 -9.598 1.00 20.79 96 THR A CA 1
ATOM 792 C C . THR A 1 116 ? 14.452 -16.352 -9.538 1.00 20.17 96 THR A C 1
ATOM 793 O O . THR A 1 116 ? 15.682 -16.301 -9.449 1.00 20.49 96 THR A O 1
ATOM 797 N N . LEU A 1 117 ? 13.690 -15.265 -9.609 1.00 19.44 97 LEU A N 1
ATOM 798 C CA . LEU A 1 117 ? 14.288 -13.933 -9.576 1.00 19.00 97 LEU A CA 1
ATOM 799 C C . LEU A 1 117 ? 14.774 -13.573 -8.176 1.00 18.93 97 LEU A C 1
ATOM 800 O O . LEU A 1 117 ? 14.313 -14.131 -7.182 1.00 18.73 97 LEU A O 1
ATOM 805 N N . ASP A 1 118 ? 15.734 -12.657 -8.119 1.00 19.18 98 ASP A N 1
ATOM 806 C CA . ASP A 1 118 ? 16.189 -12.062 -6.864 1.00 19.72 98 ASP A CA 1
ATOM 807 C C . ASP A 1 118 ? 16.259 -10.547 -7.083 1.00 19.76 98 ASP A C 1
ATOM 808 O O . ASP A 1 118 ? 15.913 -10.078 -8.162 1.00 19.27 98 ASP A O 1
ATOM 813 N N . SER A 1 119 ? 16.701 -9.784 -6.084 1.00 20.36 99 SER A N 1
ATOM 814 C CA . SER A 1 119 ? 16.733 -8.315 -6.217 1.00 21.21 99 SER A CA 1
ATOM 815 C C . SER A 1 119 ? 17.502 -7.824 -7.444 1.00 21.39 99 SER A C 1
ATOM 816 O O . SER A 1 119 ? 17.065 -6.900 -8.132 1.00 21.72 99 SER A O 1
ATOM 819 N N . THR A 1 120 ? 18.650 -8.441 -7.715 1.00 21.13 100 THR A N 1
ATOM 820 C CA . THR A 1 120 ? 19.492 -8.012 -8.825 1.00 21.24 100 THR A CA 1
ATOM 821 C C . THR A 1 120 ? 18.842 -8.302 -10.171 1.00 20.64 100 THR A C 1
ATOM 822 O O . THR A 1 120 ? 18.826 -7.442 -11.051 1.00 20.89 100 THR A O 1
ATOM 826 N N . SER A 1 121 ? 18.298 -9.509 -10.330 1.00 20.07 101 SER A N 1
ATOM 827 C CA . SER A 1 121 ? 17.680 -9.876 -11.600 1.00 19.53 101 SER A CA 1
ATOM 828 C C . SER A 1 121 ? 16.355 -9.153 -11.840 1.00 19.07 101 SER A C 1
ATOM 829 O O . SER A 1 121 ? 16.014 -8.864 -12.982 1.00 19.48 101 SER A O 1
ATOM 832 N N . ILE A 1 122 ? 15.625 -8.844 -10.767 1.00 18.51 102 ILE A N 1
ATOM 833 C CA . ILE A 1 122 ? 14.367 -8.107 -10.890 1.00 18.29 102 ILE A CA 1
ATOM 834 C C . ILE A 1 122 ? 14.601 -6.706 -11.472 1.00 17.69 102 ILE A C 1
ATOM 835 O O . ILE A 1 122 ? 13.780 -6.190 -12.234 1.00 17.49 102 ILE A O 1
ATOM 840 N N . LYS A 1 123 ? 15.751 -6.121 -11.144 1.00 17.28 103 LYS A N 1
ATOM 841 C CA . LYS A 1 123 ? 16.094 -4.771 -11.585 1.00 17.09 103 LYS A CA 1
ATOM 842 C C . LYS A 1 123 ? 16.420 -4.670 -13.079 1.00 17.51 103 LYS A C 1
ATOM 843 O O . LYS A 1 123 ? 16.450 -3.573 -13.635 1.00 17.58 103 LYS A O 1
ATOM 849 N N . THR A 1 124 ? 16.648 -5.813 -13.723 1.00 17.67 104 THR A N 1
ATOM 850 C CA . THR A 1 124 ? 16.869 -5.849 -15.168 1.00 18.23 104 THR A CA 1
ATOM 851 C C . THR A 1 124 ? 15.577 -6.050 -15.963 1.00 18.46 104 THR A C 1
ATOM 852 O O . THR A 1 124 ? 15.603 -6.037 -17.196 1.00 19.00 104 THR A O 1
ATOM 856 N N . LYS A 1 125 ? 14.453 -6.225 -15.266 1.00 18.46 105 LYS A N 1
ATOM 857 C CA . LYS A 1 125 ? 13.215 -6.665 -15.919 1.00 18.83 105 LYS A CA 1
ATOM 858 C C . LYS A 1 125 ? 11.996 -5.777 -15.667 1.00 18.59 105 LYS A C 1
ATOM 859 O O . LYS A 1 125 ? 10.857 -6.262 -15.661 1.00 18.62 105 LYS A O 1
ATOM 865 N N . PHE A 1 126 ? 12.236 -4.481 -15.489 1.00 18.71 106 PHE A N 1
ATOM 866 C CA . PHE A 1 126 ? 11.155 -3.503 -15.313 1.00 18.95 106 PHE A CA 1
ATOM 867 C C . PHE A 1 126 ? 10.218 -3.495 -16.518 1.00 19.40 106 PHE A C 1
ATOM 868 O O . PHE A 1 126 ? 9.016 -3.268 -16.370 1.00 19.37 106 PHE A O 1
ATOM 876 N N . ASP A 1 127 ? 10.774 -3.747 -17.705 1.00 19.80 107 ASP A N 1
ATOM 877 C CA . ASP A 1 127 ? 9.983 -3.784 -18.937 1.00 20.41 107 ASP A CA 1
ATOM 878 C C . ASP A 1 127 ? 8.886 -4.852 -18.903 1.00 20.21 107 ASP A C 1
ATOM 879 O O . ASP A 1 127 ? 7.866 -4.718 -19.585 1.00 20.55 107 ASP A O 1
ATOM 884 N N . LYS A 1 128 ? 9.101 -5.896 -18.105 1.00 20.10 108 LYS A N 1
ATOM 885 C CA . LYS A 1 128 ? 8.114 -6.960 -17.906 1.00 19.91 108 LYS A CA 1
ATOM 886 C C . LYS A 1 128 ? 7.314 -6.776 -16.618 1.00 19.38 108 LYS A C 1
ATOM 887 O O . LYS A 1 128 ? 6.111 -7.041 -16.585 1.00 19.42 108 LYS A O 1
ATOM 893 N N . ILE A 1 129 ? 7.983 -6.340 -15.553 1.00 18.55 109 ILE A N 1
ATOM 894 C CA . ILE A 1 129 ? 7.359 -6.328 -14.227 1.00 17.98 109 ILE A CA 1
ATOM 895 C C . ILE A 1 129 ? 6.375 -5.177 -14.031 1.00 17.41 109 ILE A C 1
ATOM 896 O O . ILE A 1 129 ? 5.338 -5.356 -13.388 1.00 16.99 109 ILE A O 1
ATOM 901 N N . ALA A 1 130 ? 6.679 -4.005 -14.586 1.00 16.88 110 ALA A N 1
ATOM 902 C CA . ALA A 1 130 ? 5.732 -2.887 -14.495 1.00 16.72 110 ALA A CA 1
ATOM 903 C C . ALA A 1 130 ? 4.380 -3.222 -15.147 1.00 16.74 110 ALA A C 1
ATOM 904 O O . ALA A 1 130 ? 3.341 -3.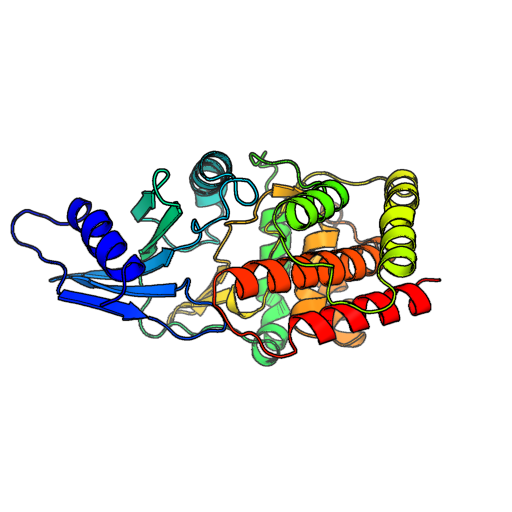020 -14.519 1.00 16.56 110 ALA A O 1
ATOM 906 N N . PRO A 1 131 ? 4.386 -3.762 -16.387 1.00 16.53 111 PRO A N 1
ATOM 907 C CA . PRO A 1 131 ? 3.124 -4.217 -16.980 1.00 16.54 111 PRO A CA 1
ATOM 908 C C . PRO A 1 131 ? 2.406 -5.290 -16.160 1.00 16.44 111 PRO A C 1
ATOM 909 O O . PRO A 1 131 ? 1.175 -5.292 -16.107 1.00 16.40 111 PRO A O 1
ATOM 913 N N . ILE A 1 132 ? 3.159 -6.186 -15.519 1.00 16.19 112 ILE A N 1
ATOM 914 C CA . ILE A 1 132 ? 2.546 -7.210 -14.672 1.00 16.03 112 ILE A CA 1
ATOM 915 C C . ILE A 1 132 ? 1.759 -6.580 -13.523 1.00 15.92 112 ILE A C 1
ATOM 916 O O . ILE A 1 132 ? 0.619 -6.963 -13.261 1.00 15.71 112 ILE A O 1
ATOM 921 N N . LEU A 1 133 ? 2.361 -5.602 -12.853 1.00 15.89 113 LEU A N 1
ATOM 922 C CA . LEU A 1 133 ? 1.680 -4.944 -11.742 1.00 16.09 113 LEU A CA 1
ATOM 923 C C . LEU A 1 133 ? 0.475 -4.143 -12.224 1.00 15.92 113 LEU A C 1
ATOM 924 O O . LEU A 1 133 ? -0.555 -4.101 -11.552 1.00 15.51 113 LEU A O 1
ATOM 929 N N . GLN A 1 134 ? 0.591 -3.539 -13.407 1.00 16.11 114 GLN A N 1
ATOM 930 C CA . GLN A 1 134 ? -0.541 -2.850 -14.016 1.00 16.23 114 GLN A CA 1
ATOM 931 C C . GLN A 1 134 ? -1.681 -3.828 -14.264 1.00 16.05 114 GLN A C 1
ATOM 932 O O . GLN A 1 134 ? -2.841 -3.516 -14.003 1.00 16.05 114 GLN A O 1
ATOM 938 N N . THR A 1 135 ? -1.337 -5.014 -14.760 1.00 15.95 115 THR A N 1
ATOM 939 C CA . THR A 1 135 ? -2.330 -6.041 -15.069 1.00 16.10 115 THR A CA 1
ATOM 940 C C . THR A 1 135 ? -3.164 -6.398 -13.839 1.00 15.94 115 THR A C 1
ATOM 941 O O . THR A 1 135 ? -4.396 -6.463 -13.912 1.00 16.12 115 THR A O 1
ATOM 945 N N . ILE A 1 136 ? -2.500 -6.623 -12.709 1.00 15.78 116 ILE A N 1
ATOM 946 C CA . ILE A 1 136 ? -3.241 -6.982 -11.505 1.00 15.53 116 ILE A CA 1
ATOM 947 C C . ILE A 1 136 ? -4.044 -5.800 -10.963 1.00 15.07 116 ILE A C 1
ATOM 948 O O . ILE A 1 136 ? -5.220 -5.946 -10.650 1.00 15.23 116 ILE A O 1
ATOM 953 N N . HIS A 1 137 ? -3.427 -4.623 -10.897 1.00 14.63 117 HIS A N 1
ATOM 954 C CA . HIS A 1 137 ? -4.101 -3.478 -10.290 1.00 14.39 117 HIS A CA 1
ATOM 955 C C . HIS A 1 137 ? -5.262 -2.913 -11.101 1.00 14.58 117 HIS A C 1
ATOM 956 O O . HIS A 1 137 ? -6.154 -2.285 -10.531 1.00 15.44 117 HIS A O 1
ATOM 963 N N . THR A 1 138 ? -5.259 -3.160 -12.410 1.00 14.83 118 THR A N 1
ATOM 964 C CA . THR A 1 138 ? -6.342 -2.706 -13.288 1.00 14.90 118 THR A CA 1
ATOM 965 C C . THR A 1 138 ? -7.256 -3.854 -13.736 1.00 15.01 118 THR A C 1
ATOM 966 O O . THR A 1 138 ? -8.041 -3.696 -14.675 1.00 15.22 118 THR A O 1
ATOM 970 N N . SER A 1 139 ? -7.154 -5.001 -13.069 1.00 14.83 119 SER A N 1
ATOM 971 C CA . SER A 1 139 ? -7.902 -6.200 -13.471 1.00 14.97 119 SER A CA 1
ATOM 972 C C . SER A 1 139 ? -9.415 -6.053 -13.324 1.00 15.39 119 SER A C 1
ATOM 973 O O . SER A 1 139 ? -10.170 -6.800 -13.954 1.00 15.58 119 SER A O 1
ATOM 976 N N . ALA A 1 140 ? -9.835 -5.093 -12.498 1.00 15.49 120 ALA A N 1
ATOM 977 C CA . ALA A 1 140 ? -11.236 -4.888 -12.102 1.00 15.62 120 ALA A CA 1
ATOM 978 C C . ALA A 1 140 ? -11.828 -6.080 -11.344 1.00 15.77 120 ALA A C 1
ATOM 979 O O . ALA A 1 140 ? -13.034 -6.126 -11.091 1.00 16.33 120 ALA A O 1
ATOM 981 N N . LYS A 1 141 ? -10.973 -7.033 -10.969 1.00 15.34 121 LYS A N 1
ATOM 982 C CA . LYS A 1 141 ? -11.426 -8.222 -10.257 1.00 15.57 121 LYS A CA 1
ATOM 983 C C . LYS A 1 141 ? -11.670 -7.908 -8.792 1.00 15.46 121 LYS A C 1
ATOM 984 O O . LYS A 1 141 ? -10.894 -7.176 -8.165 1.00 15.63 121 LYS A O 1
ATOM 990 N N . GLU A 1 142 ? -12.763 -8.453 -8.264 1.00 15.37 122 GLU A N 1
ATOM 991 C CA . GLU A 1 142 ? -13.135 -8.269 -6.873 1.00 15.89 122 GLU A CA 1
ATOM 992 C C . GLU A 1 142 ? -12.721 -9.499 -6.072 1.00 15.44 122 GLU A C 1
ATOM 993 O O . GLU A 1 142 ? -13.471 -10.474 -5.955 1.00 15.74 122 GLU A O 1
ATOM 999 N N . LEU A 1 143 ? -11.505 -9.447 -5.539 1.00 14.97 123 LEU A N 1
ATOM 1000 C CA . LEU A 1 143 ? -10.974 -10.538 -4.732 1.00 14.80 123 LEU A CA 1
ATOM 1001 C C . LEU A 1 143 ? -11.755 -10.666 -3.439 1.00 14.81 123 LEU A C 1
ATOM 1002 O O . LEU A 1 143 ? -12.332 -9.691 -2.945 1.00 14.93 123 LEU A O 1
ATOM 1007 N N . ARG A 1 144 ? -11.777 -11.878 -2.899 1.00 14.94 124 ARG A N 1
ATOM 1008 C CA . ARG A 1 144 ? -12.265 -12.087 -1.550 1.00 15.40 124 ARG A CA 1
ATOM 1009 C C . ARG A 1 144 ? -11.152 -11.756 -0.568 1.00 15.87 124 ARG A C 1
ATOM 1010 O O . ARG A 1 144 ? -10.024 -12.242 -0.699 1.00 16.15 124 ARG A O 1
ATOM 1018 N N . GLY A 1 145 ? -11.481 -10.910 0.400 1.00 16.22 125 GLY A N 1
ATOM 1019 C CA . GLY A 1 145 ? -10.513 -10.416 1.363 1.00 16.52 125 GLY A CA 1
ATOM 1020 C C . GLY A 1 145 ? -10.372 -8.911 1.262 1.00 16.80 125 GLY A C 1
ATOM 1021 O O . GLY A 1 145 ? -10.206 -8.360 0.171 1.00 16.69 125 GLY A O 1
ATOM 1022 N N . GLU A 1 146 ? -10.452 -8.250 2.411 1.00 17.45 126 GLU A N 1
ATOM 1023 C CA . GLU A 1 146 ? -10.258 -6.809 2.497 1.00 18.32 126 GLU A CA 1
ATOM 1024 C C . GLU A 1 146 ? -9.081 -6.556 3.423 1.00 18.49 126 GLU A C 1
ATOM 1025 O O . GLU A 1 146 ? -9.209 -6.688 4.647 1.00 19.03 126 GLU A O 1
ATOM 1031 N N . PHE A 1 147 ? -7.933 -6.206 2.841 1.00 18.36 127 PHE A N 1
ATOM 1032 C CA . PHE A 1 147 ? -6.719 -6.042 3.631 1.00 18.08 127 PHE A CA 1
ATOM 1033 C C . PHE A 1 147 ? -6.805 -4.835 4.555 1.00 18.17 127 PHE A C 1
ATOM 1034 O O . PHE A 1 147 ? -7.038 -3.705 4.121 1.00 18.80 127 PHE A O 1
ATOM 1042 N N . ALA A 1 148 ? -6.633 -5.109 5.841 1.00 17.53 128 ALA A N 1
ATOM 1043 C CA . ALA A 1 148 ? -6.722 -4.097 6.875 1.00 17.06 128 ALA A CA 1
ATOM 1044 C C . ALA A 1 148 ? -5.433 -4.190 7.688 1.00 16.63 128 ALA A C 1
ATOM 1045 O O . ALA A 1 148 ? -5.338 -5.001 8.613 1.00 16.19 128 ALA A O 1
ATOM 1047 N N . PRO A 1 149 ? -4.420 -3.375 7.326 1.00 16.51 129 PRO A N 1
ATOM 1048 C CA . PRO A 1 149 ? -3.072 -3.500 7.898 1.00 16.46 129 PRO A CA 1
ATOM 1049 C C . PRO A 1 149 ? -3.027 -3.382 9.423 1.00 16.22 129 PRO A C 1
ATOM 1050 O O . PRO A 1 149 ? -2.240 -4.064 10.073 1.00 15.88 129 PRO A O 1
ATOM 1054 N N . PHE A 1 150 ? -3.874 -2.528 9.986 1.00 16.25 130 PHE A N 1
ATOM 1055 C CA . PHE A 1 150 ? -3.880 -2.296 11.428 1.00 16.30 130 PHE A CA 1
ATOM 1056 C C . PHE A 1 150 ? -4.579 -3.426 12.172 1.00 16.63 130 PHE A C 1
ATOM 1057 O O . PHE A 1 150 ? -4.149 -3.822 13.259 1.00 16.44 130 PHE A O 1
ATOM 1065 N N . GLU A 1 151 ? -5.617 -3.986 11.554 1.00 16.86 131 GLU A N 1
ATOM 1066 C CA . GLU A 1 151 ? -6.224 -5.222 12.042 1.00 17.31 131 GLU A CA 1
ATOM 1067 C C . GLU A 1 151 ? -5.237 -6.391 11.943 1.00 17.00 131 GLU A C 1
ATOM 1068 O O . GLU A 1 151 ? -5.222 -7.275 12.801 1.00 16.95 131 GLU A O 1
ATOM 1074 N N . GLU A 1 152 ? -4.412 -6.387 10.895 1.00 16.85 132 GLU A N 1
ATOM 1075 C CA . GLU A 1 152 ? -3.418 -7.440 10.697 1.00 16.98 132 GLU A CA 1
ATOM 1076 C C . GLU A 1 152 ? -2.400 -7.468 11.835 1.00 16.70 132 GLU A C 1
ATOM 1077 O O . GLU A 1 152 ? -2.058 -8.537 12.342 1.00 16.48 132 GLU A O 1
ATOM 1083 N N . ILE A 1 153 ? -1.925 -6.291 12.238 1.00 16.44 133 ILE A N 1
ATOM 1084 C CA . ILE A 1 153 ? -1.059 -6.177 13.411 1.00 16.37 133 ILE A CA 1
ATOM 1085 C C . ILE A 1 153 ? -1.701 -6.849 14.630 1.00 16.43 133 ILE A C 1
ATOM 1086 O O . ILE A 1 153 ? -1.060 -7.648 15.313 1.00 16.30 133 ILE A O 1
ATOM 1091 N N . LYS A 1 154 ? -2.972 -6.540 14.881 1.00 16.64 134 LYS A N 1
ATOM 1092 C CA . LYS A 1 154 ? -3.690 -7.097 16.032 1.00 16.91 134 LYS A CA 1
ATOM 1093 C C . LYS A 1 154 ? -3.836 -8.615 15.963 1.00 17.15 134 LYS A C 1
ATOM 1094 O O . LYS A 1 154 ? -3.801 -9.288 16.991 1.00 17.11 134 LYS A O 1
ATOM 1100 N N . LYS A 1 155 ? -3.991 -9.147 14.752 1.00 17.23 135 LYS A N 1
ATOM 1101 C CA . LYS A 1 155 ? -4.098 -10.594 14.567 1.00 17.41 135 LYS A CA 1
ATOM 1102 C C . LYS A 1 155 ? -2.832 -11.312 15.034 1.00 17.38 135 LYS A C 1
ATOM 1103 O O . LYS A 1 155 ? -2.909 -12.302 15.760 1.00 17.49 135 LYS A O 1
ATOM 1109 N N . TYR A 1 156 ? -1.671 -10.801 14.624 1.00 17.40 136 TYR A N 1
ATOM 1110 C CA . TYR A 1 156 ? -0.394 -11.365 15.068 1.00 17.30 136 TYR A CA 1
ATOM 1111 C C . TYR A 1 156 ? -0.192 -11.204 16.573 1.00 17.27 136 TYR A C 1
ATOM 1112 O O . TYR A 1 156 ? 0.296 -12.117 17.237 1.00 17.23 136 TYR A O 1
ATOM 1121 N N . GLU A 1 157 ? -0.579 -10.048 17.108 1.00 17.25 137 GLU A N 1
ATOM 1122 C CA . GLU A 1 157 ? -0.463 -9.794 18.543 1.00 17.49 137 GLU A CA 1
ATOM 1123 C C . GLU A 1 157 ? -1.261 -10.797 19.369 1.00 17.69 137 GLU A C 1
ATOM 1124 O O . GLU A 1 157 ? -0.825 -11.210 20.446 1.00 17.97 137 GLU A O 1
ATOM 1130 N N . SER A 1 158 ? -2.421 -11.193 18.853 1.00 17.96 138 SER A N 1
ATOM 1131 C CA . SER A 1 158 ? -3.252 -12.199 19.506 1.00 18.37 138 SER A CA 1
ATOM 1132 C C . SER A 1 158 ? -2.601 -13.584 19.485 1.00 18.26 138 SER A C 1
ATOM 1133 O O . SER A 1 158 ? -2.658 -14.320 20.472 1.00 19.12 138 SER A O 1
ATOM 1136 N N . LEU A 1 159 ? -1.977 -13.925 18.362 1.00 17.94 139 LEU A N 1
ATOM 1137 C CA . LEU A 1 159 ? -1.378 -15.248 18.181 1.00 17.84 139 LEU A CA 1
ATOM 1138 C C . LEU A 1 159 ? -0.052 -15.430 18.917 1.00 17.63 139 LEU A C 1
ATOM 1139 O O . LEU A 1 159 ? 0.282 -16.544 19.330 1.00 18.26 139 LEU A O 1
ATOM 1144 N N . ILE A 1 160 ? 0.700 -14.341 19.069 1.00 17.46 140 ILE A N 1
ATOM 1145 C CA . ILE A 1 160 ? 1.995 -14.378 19.753 1.00 17.34 140 ILE A CA 1
ATOM 1146 C C . ILE A 1 160 ? 1.810 -14.583 21.260 1.00 17.49 140 ILE A C 1
ATOM 1147 O O . ILE A 1 160 ? 1.081 -13.840 21.911 1.00 17.57 140 ILE A O 1
ATOM 1152 N N . GLU A 1 161 ? 2.478 -15.600 21.797 1.00 17.65 141 GLU A N 1
ATOM 1153 C CA . GLU A 1 161 ? 2.370 -15.961 23.210 1.00 17.85 141 GLU A CA 1
ATOM 1154 C C . GLU A 1 161 ? 3.278 -15.109 24.101 1.00 17.85 141 GLU A C 1
ATOM 1155 O O . GLU A 1 161 ? 2.872 -14.672 25.181 1.00 18.11 141 GLU A O 1
ATOM 1161 N N . GLU A 1 162 ? 4.506 -14.889 23.642 1.00 17.97 142 GLU A N 1
ATOM 1162 C CA . GLU A 1 162 ? 5.545 -14.249 24.443 1.00 18.36 142 GLU A CA 1
ATOM 1163 C C . GLU A 1 162 ? 5.336 -12.743 24.576 1.00 18.59 142 GLU A C 1
ATOM 1164 O O . GLU A 1 162 ? 4.641 -12.125 23.767 1.00 18.37 142 GLU A O 1
ATOM 1170 N N . GLN A 1 163 ? 5.941 -12.158 25.606 1.00 19.02 143 GLN A N 1
ATOM 1171 C CA . GLN A 1 163 ? 6.062 -10.707 25.678 1.00 19.73 143 GLN A CA 1
ATOM 1172 C C . GLN A 1 163 ? 6.791 -10.254 24.413 1.00 19.27 143 GLN A C 1
ATOM 1173 O O . GLN A 1 163 ? 7.802 -10.847 24.033 1.00 19.26 143 GLN A O 1
ATOM 1179 N N . ILE A 1 164 ? 6.266 -9.226 23.749 1.00 18.99 144 ILE A N 1
ATOM 1180 C CA . ILE A 1 164 ? 6.847 -8.767 22.483 1.00 18.59 144 ILE A CA 1
ATOM 1181 C C . ILE A 1 164 ? 8.355 -8.535 22.655 1.00 18.16 144 ILE A C 1
ATOM 1182 O O . ILE A 1 164 ? 8.766 -7.767 23.534 1.00 18.34 144 ILE A O 1
ATOM 1187 N N . PRO A 1 165 ? 9.184 -9.220 21.838 1.00 17.29 145 PRO A N 1
ATOM 1188 C CA . PRO A 1 165 ? 10.633 -9.196 22.069 1.00 16.96 145 PRO A CA 1
ATOM 1189 C C . PRO A 1 165 ? 11.334 -7.945 21.539 1.00 16.33 145 PRO A C 1
ATOM 1190 O O . PRO A 1 165 ? 12.524 -7.744 21.805 1.00 16.61 145 PRO A O 1
ATOM 1194 N N . TYR A 1 166 ? 10.604 -7.118 20.796 1.00 15.74 146 TYR A N 1
ATOM 1195 C CA . TYR A 1 166 ? 11.192 -5.945 20.157 1.00 15.12 146 TYR A CA 1
ATOM 1196 C C . TYR A 1 166 ? 11.241 -4.763 21.113 1.00 14.94 146 TYR A C 1
ATOM 1197 O O . TYR A 1 166 ? 10.354 -4.586 21.947 1.00 15.37 146 TYR A O 1
ATOM 1206 N N . ALA A 1 167 ? 12.291 -3.960 20.980 1.00 14.52 147 ALA A N 1
ATOM 1207 C CA . ALA A 1 167 ? 12.559 -2.847 21.889 1.00 14.41 147 ALA A CA 1
ATOM 1208 C C . ALA A 1 167 ? 11.596 -1.674 21.713 1.00 13.87 147 ALA A C 1
ATOM 1209 O O . ALA A 1 167 ? 11.244 -1.305 20.588 1.00 14.10 147 ALA A O 1
ATOM 1211 N N . ASN A 1 168 ? 11.185 -1.091 22.838 1.00 13.34 148 ASN A N 1
ATOM 1212 C CA . ASN A 1 168 ? 10.383 0.135 22.842 1.00 13.38 148 ASN A CA 1
ATOM 1213 C C . ASN A 1 168 ? 9.050 -0.040 22.114 1.00 13.57 148 ASN A C 1
ATOM 1214 O O . ASN A 1 168 ? 8.584 0.869 21.422 1.00 13.59 148 ASN A O 1
ATOM 1219 N N . TYR A 1 169 ? 8.430 -1.204 22.294 1.00 13.37 149 TYR A N 1
ATOM 1220 C CA . TYR A 1 169 ? 7.267 -1.569 21.479 1.00 13.47 149 TYR A CA 1
ATOM 1221 C C . TYR A 1 169 ? 6.055 -0.636 21.594 1.00 13.52 149 TYR A C 1
ATOM 1222 O O . TYR A 1 169 ? 5.444 -0.303 20.584 1.00 13.39 149 TYR A O 1
ATOM 1231 N N . GLU A 1 170 ? 5.699 -0.220 22.803 1.00 13.66 150 GLU A N 1
ATOM 1232 C CA . GLU A 1 170 ? 4.528 0.646 22.953 1.00 14.32 150 GLU A CA 1
ATOM 1233 C C . GLU A 1 170 ? 4.650 1.956 22.168 1.00 14.45 150 GLU A C 1
ATOM 1234 O O . GLU A 1 170 ? 3.732 2.330 21.436 1.00 14.50 150 GLU A O 1
ATOM 1240 N N . SER A 1 171 ? 5.790 2.633 22.287 1.00 14.45 151 SER A N 1
ATOM 1241 C CA . SER A 1 171 ? 6.027 3.860 21.522 1.00 14.61 151 SER A CA 1
ATOM 1242 C C . SER A 1 171 ? 6.034 3.631 20.007 1.00 14.22 151 SER A C 1
ATOM 1243 O O . SER A 1 171 ? 5.502 4.440 19.249 1.00 14.70 151 SER A O 1
ATOM 1246 N N . VAL A 1 172 ? 6.639 2.532 19.567 1.00 13.91 152 VAL A N 1
ATOM 1247 C CA . VAL A 1 172 ? 6.664 2.211 18.140 1.00 13.82 152 VAL A CA 1
ATOM 1248 C C . VAL A 1 172 ? 5.253 1.882 17.637 1.00 14.13 152 VAL A C 1
ATOM 1249 O O . VAL A 1 172 ? 4.809 2.417 16.619 1.00 13.82 152 VAL A O 1
ATOM 1253 N N . ARG A 1 173 ? 4.554 1.026 18.383 1.00 14.15 153 ARG A N 1
ATOM 1254 C CA . ARG A 1 173 ? 3.187 0.619 18.059 1.00 14.14 153 ARG A CA 1
ATOM 1255 C C . ARG A 1 173 ? 2.270 1.830 17.889 1.00 14.00 153 ARG A C 1
ATOM 1256 O O . ARG A 1 173 ? 1.573 1.953 16.881 1.00 13.83 153 ARG A O 1
ATOM 1264 N N . ASN A 1 174 ? 2.286 2.731 18.867 1.00 14.07 154 ASN A N 1
ATOM 1265 C CA . ASN A 1 174 ? 1.435 3.915 18.809 1.00 14.43 154 ASN A CA 1
ATOM 1266 C C . ASN A 1 174 ? 1.765 4.816 17.620 1.00 14.48 154 ASN A C 1
ATOM 1267 O O . ASN A 1 174 ? 0.866 5.378 16.989 1.00 14.74 154 ASN A O 1
ATOM 1272 N N . ALA A 1 175 ? 3.051 4.950 17.310 1.00 14.29 155 ALA A N 1
ATOM 1273 C CA . ALA A 1 175 ? 3.472 5.723 16.142 1.00 14.33 155 ALA A CA 1
ATOM 1274 C C . ALA A 1 175 ? 2.982 5.077 14.844 1.00 14.53 155 ALA A C 1
ATOM 1275 O O . ALA A 1 175 ? 2.533 5.768 13.934 1.00 14.51 155 ALA A O 1
ATOM 1277 N N . VAL A 1 176 ? 3.062 3.749 14.771 1.00 14.41 156 VAL A N 1
ATOM 1278 C CA . VAL A 1 176 ? 2.556 3.013 13.610 1.00 14.39 156 VAL A CA 1
ATOM 1279 C C . VAL A 1 176 ? 1.039 3.194 13.465 1.00 14.41 156 VAL A C 1
ATOM 1280 O O . VAL A 1 176 ? 0.551 3.516 12.377 1.00 14.15 156 VAL A O 1
ATOM 1284 N N . PHE A 1 177 ? 0.304 3.019 14.563 1.00 14.53 157 PHE A N 1
ATOM 1285 C CA . PHE A 1 177 ? -1.156 3.168 14.534 1.00 14.99 157 PHE A CA 1
ATOM 1286 C C . PHE A 1 177 ? -1.622 4.595 14.228 1.00 15.28 157 PHE A C 1
ATOM 1287 O O . PHE A 1 177 ? -2.755 4.793 13.783 1.00 15.27 157 PHE A O 1
ATOM 1295 N N . SER A 1 178 ? -0.752 5.580 14.467 1.00 15.67 158 SER A N 1
ATOM 1296 C CA . SER A 1 178 ? -1.070 6.972 14.143 1.00 16.41 158 SER A CA 1
ATOM 1297 C C . SER A 1 178 ? -1.145 7.194 12.632 1.00 16.29 158 SER A C 1
ATOM 1298 O O . SER A 1 178 ? -1.737 8.170 12.169 1.00 16.20 158 SER A O 1
ATOM 1301 N N . LEU A 1 179 ? -0.550 6.281 11.866 1.00 16.06 159 LEU A N 1
ATOM 1302 C CA . LEU A 1 179 ? -0.560 6.372 10.407 1.00 16.35 159 LEU A CA 1
ATOM 1303 C C . LEU A 1 179 ? -1.927 6.085 9.788 1.00 16.34 159 LEU A C 1
ATOM 1304 O O . LEU A 1 179 ? -2.179 6.468 8.643 1.00 16.42 159 LEU A O 1
ATOM 1309 N N . GLU A 1 180 ? -2.803 5.421 10.544 1.00 16.94 160 GLU A N 1
ATOM 1310 C CA . GLU A 1 180 ? -4.154 5.107 10.069 1.00 17.44 160 GLU A CA 1
ATOM 1311 C C . GLU A 1 180 ? -4.935 6.373 9.706 1.00 17.73 160 GLU A C 1
ATOM 1312 O O . GLU A 1 180 ? -5.591 6.422 8.662 1.00 17.51 160 GLU A O 1
ATOM 1318 N N . LYS A 1 181 ? -4.840 7.389 10.565 1.00 17.99 161 LYS A N 1
ATOM 1319 C CA . LYS A 1 181 ? -5.501 8.677 10.339 1.00 18.50 161 LYS A CA 1
ATOM 1320 C C . LYS A 1 181 ? -4.990 9.375 9.079 1.00 18.55 161 LYS A C 1
ATOM 1321 O O . LYS A 1 181 ? -5.780 9.949 8.324 1.00 18.63 161 LYS A O 1
ATOM 1327 N N . ARG A 1 182 ? -3.676 9.329 8.855 1.00 18.48 162 ARG A N 1
ATOM 1328 C CA . ARG A 1 182 ? -3.088 9.934 7.667 1.00 18.49 162 ARG A CA 1
ATOM 1329 C C . ARG A 1 182 ? -3.586 9.230 6.410 1.00 18.50 162 ARG A C 1
ATOM 1330 O O . ARG A 1 182 ? -3.977 9.885 5.449 1.00 18.56 162 ARG A O 1
ATOM 1338 N N . LEU A 1 183 ? -3.595 7.897 6.432 1.00 18.66 163 LEU A N 1
ATOM 1339 C CA . LEU A 1 183 ? -4.102 7.130 5.291 1.00 18.99 163 LEU A CA 1
ATOM 1340 C C . LEU A 1 183 ? -5.569 7.447 4.986 1.00 19.55 163 LEU A C 1
ATOM 1341 O O . LEU A 1 183 ? -5.950 7.543 3.821 1.00 19.42 163 LEU A O 1
ATOM 1346 N N . ALA A 1 184 ? -6.379 7.626 6.031 1.00 19.97 164 ALA A N 1
ATOM 1347 C CA . ALA A 1 184 ? -7.786 8.006 5.861 1.00 20.49 164 ALA A CA 1
ATOM 1348 C C . ALA A 1 184 ? -7.936 9.389 5.222 1.00 20.98 164 ALA A C 1
ATOM 1349 O O . ALA A 1 184 ? -8.804 9.595 4.369 1.00 21.10 164 ALA A O 1
ATOM 1351 N N . ASP A 1 185 ? -7.079 10.326 5.624 1.00 21.40 165 ASP A N 1
ATOM 1352 C CA . ASP A 1 185 ? -7.083 11.676 5.056 1.00 22.02 165 ASP A CA 1
ATOM 1353 C C . ASP A 1 185 ? -6.691 11.670 3.577 1.00 21.83 165 ASP A C 1
ATOM 1354 O O . ASP A 1 185 ? -7.346 12.317 2.757 1.00 22.14 165 ASP A O 1
ATOM 1359 N N . LEU A 1 186 ? -5.635 10.931 3.238 1.00 21.48 166 LEU A N 1
ATOM 1360 C CA . LEU A 1 186 ? -5.182 10.813 1.852 1.00 21.23 166 LEU A CA 1
ATOM 1361 C C . LEU A 1 186 ? -6.233 10.122 0.989 1.00 21.07 166 LEU A C 1
ATOM 1362 O O . LEU A 1 186 ? -6.393 10.448 -0.191 1.00 21.35 166 LEU A O 1
ATOM 1367 N N . GLY A 1 187 ? -6.954 9.182 1.597 1.00 20.74 167 GLY A N 1
ATOM 1368 C CA . GLY A 1 187 ? -7.976 8.396 0.914 1.00 20.81 167 GLY A CA 1
ATOM 1369 C C . GLY A 1 187 ? -7.375 7.098 0.421 1.00 20.71 167 GLY A C 1
ATOM 1370 O O . GLY A 1 187 ? -6.517 7.110 -0.455 1.00 21.42 167 GLY A O 1
ATOM 1371 N N . VAL A 1 188 ? -7.826 5.982 0.989 1.00 20.38 168 VAL A N 1
ATOM 1372 C CA . VAL A 1 188 ? -7.301 4.658 0.642 1.00 20.17 168 VAL A CA 1
ATOM 1373 C C . VAL A 1 188 ? -8.088 4.061 -0.522 1.00 20.21 168 VAL A C 1
ATOM 1374 O O . VAL A 1 188 ? -9.321 4.047 -0.512 1.00 20.67 168 VAL A O 1
ATOM 1378 N N . ASP A 1 189 ? -7.360 3.581 -1.523 1.00 19.86 169 ASP A N 1
ATOM 1379 C CA . ASP A 1 189 ? -7.966 2.969 -2.697 1.00 19.72 169 ASP A CA 1
ATOM 1380 C C . ASP A 1 189 ? -8.147 1.470 -2.483 1.00 19.35 169 ASP A C 1
ATOM 1381 O O . ASP A 1 189 ? -7.559 0.889 -1.568 1.00 19.34 169 ASP A O 1
ATOM 1386 N N . ARG A 1 190 ? -8.980 0.856 -3.316 1.00 18.72 170 ARG A N 1
ATOM 1387 C CA . ARG A 1 190 ? -9.365 -0.534 -3.135 1.00 18.24 170 ARG A CA 1
ATOM 1388 C C . ARG A 1 190 ? -9.309 -1.281 -4.465 1.00 17.44 170 ARG A C 1
ATOM 1389 O O . ARG A 1 190 ? -10.214 -1.166 -5.302 1.00 17.89 170 ARG A O 1
ATOM 1397 N N . LYS A 1 191 ? -8.230 -2.037 -4.652 1.00 16.41 171 LYS A N 1
ATOM 1398 C CA . LYS A 1 191 ? -7.992 -2.774 -5.892 1.00 15.58 171 LYS A CA 1
ATOM 1399 C C . LYS A 1 191 ? -7.433 -4.157 -5.578 1.00 14.83 171 LYS A C 1
ATOM 1400 O O . LYS A 1 191 ? -6.890 -4.387 -4.494 1.00 14.57 171 LYS A O 1
ATOM 1406 N N . SER A 1 192 ? -7.561 -5.074 -6.535 1.00 13.97 172 SER A N 1
ATOM 1407 C CA . SER A 1 192 ? -6.947 -6.392 -6.419 1.00 13.47 172 SER A CA 1
ATOM 1408 C C . SER A 1 192 ? -5.427 -6.264 -6.313 1.00 13.20 172 SER A C 1
ATOM 1409 O O . SER A 1 192 ? -4.783 -5.692 -7.197 1.00 12.92 172 SER A O 1
ATOM 1412 N N . CYS A 1 193 ? -4.869 -6.779 -5.214 1.00 12.71 173 CYS A N 1
ATOM 1413 C CA . CYS A 1 193 ? -3.421 -6.723 -4.951 1.00 13.10 173 CYS A CA 1
ATOM 1414 C C . CYS A 1 193 ? -2.846 -8.101 -4.641 1.00 12.91 173 CYS A C 1
ATOM 1415 O O . CYS A 1 193 ? -3.557 -8.980 -4.148 1.00 12.99 173 CYS A O 1
ATOM 1418 N N . HIS A 1 194 ? -1.554 -8.270 -4.918 1.00 12.90 174 HIS A N 1
ATOM 1419 C CA . HIS A 1 194 ? -0.828 -9.496 -4.587 1.00 12.95 174 HIS A CA 1
ATOM 1420 C C . HIS A 1 194 ? -0.491 -9.560 -3.100 1.00 13.22 174 HIS A C 1
ATOM 1421 O O . HIS A 1 194 ? -0.619 -10.620 -2.483 1.00 13.34 174 HIS A O 1
ATOM 1428 N N . ILE A 1 195 ? -0.054 -8.422 -2.551 1.00 13.21 175 ILE A N 1
ATOM 1429 C CA . ILE A 1 195 ? 0.260 -8.226 -1.119 1.00 13.36 175 ILE A CA 1
ATOM 1430 C C . ILE A 1 195 ? 1.625 -8.716 -0.605 1.00 13.88 175 ILE A C 1
ATOM 1431 O O . ILE A 1 195 ? 2.009 -8.393 0.524 1.00 13.96 175 ILE A O 1
ATOM 1436 N N . ASP A 1 196 ? 2.365 -9.464 -1.424 1.00 14.27 176 ASP A N 1
ATOM 1437 C CA . ASP A 1 196 ? 3.608 -10.096 -0.961 1.00 14.66 176 ASP A CA 1
ATOM 1438 C C . ASP A 1 196 ? 4.647 -10.163 -2.090 1.00 14.54 176 ASP A C 1
ATOM 1439 O O . ASP A 1 196 ? 5.094 -11.249 -2.480 1.00 14.50 176 ASP A O 1
ATOM 1444 N N . LEU A 1 197 ? 5.059 -8.995 -2.585 1.00 14.46 177 LEU A N 1
ATOM 1445 C CA . LEU A 1 197 ? 5.933 -8.914 -3.760 1.00 14.75 177 LEU A CA 1
ATOM 1446 C C . LEU A 1 197 ? 7.438 -9.036 -3.460 1.00 14.83 177 LEU A C 1
ATOM 1447 O O . LEU A 1 197 ? 8.244 -8.188 -3.867 1.00 15.24 177 LEU A O 1
ATOM 1452 N N . VAL A 1 198 ? 7.809 -10.095 -2.744 1.00 14.48 178 VAL A N 1
ATOM 1453 C CA . VAL A 1 198 ? 9.217 -10.492 -2.641 1.00 14.47 178 VAL A CA 1
ATOM 1454 C C . VAL A 1 198 ? 9.718 -10.906 -4.032 1.00 14.45 178 VAL A C 1
ATOM 1455 O O . VAL A 1 198 ? 8.943 -11.431 -4.837 1.00 14.31 178 VAL A O 1
ATOM 1459 N N . PRO A 1 199 ? 11.005 -10.653 -4.332 1.00 14.57 179 PRO A N 1
ATOM 1460 C CA . PRO A 1 199 ? 11.470 -10.937 -5.691 1.00 14.97 179 PRO A CA 1
ATOM 1461 C C . PRO A 1 199 ? 11.395 -12.416 -6.062 1.00 15.14 179 PRO A C 1
ATOM 1462 O O . PRO A 1 199 ? 11.181 -12.739 -7.234 1.00 15.14 179 PRO A O 1
ATOM 1466 N N . GLU A 1 200 ? 11.539 -13.299 -5.073 1.00 15.33 180 GLU A N 1
ATOM 1467 C CA . GLU A 1 200 ? 11.481 -14.743 -5.324 1.00 15.85 180 GLU A CA 1
ATOM 1468 C C . GLU A 1 200 ? 10.075 -15.244 -5.674 1.00 15.72 180 GLU A C 1
ATOM 1469 O O . GLU A 1 200 ? 9.890 -16.424 -5.982 1.00 16.26 180 GLU A O 1
ATOM 1475 N N . ASN A 1 201 ? 9.089 -14.348 -5.637 1.00 15.63 181 ASN A N 1
ATOM 1476 C CA . ASN A 1 201 ? 7.754 -14.673 -6.143 1.00 15.66 181 ASN A CA 1
ATOM 1477 C C . ASN A 1 201 ? 7.612 -14.435 -7.646 1.00 15.70 181 ASN A C 1
ATOM 1478 O O . ASN A 1 201 ? 6.537 -14.626 -8.214 1.00 15.67 181 ASN A O 1
ATOM 1483 N N . PHE A 1 202 ? 8.707 -14.028 -8.284 1.00 15.72 182 PHE A N 1
ATOM 1484 C CA . PHE A 1 202 ? 8.770 -13.975 -9.738 1.00 16.10 182 PHE A CA 1
ATOM 1485 C C . PHE A 1 202 ? 9.659 -15.107 -10.222 1.00 16.66 182 PHE A C 1
ATOM 1486 O O . PHE A 1 202 ? 10.804 -15.243 -9.778 1.00 16.47 182 PHE A O 1
ATOM 1494 N N . ILE A 1 203 ? 9.118 -15.935 -11.109 1.00 17.47 183 ILE A N 1
ATOM 1495 C CA . ILE A 1 203 ? 9.881 -17.050 -11.667 1.00 18.59 183 ILE A CA 1
ATOM 1496 C C . ILE A 1 203 ? 9.759 -17.049 -13.187 1.00 19.19 183 ILE A C 1
ATOM 1497 O O . ILE A 1 203 ? 8.711 -16.699 -13.739 1.00 19.30 183 ILE A O 1
ATOM 1502 N N . GLU A 1 204 ? 10.846 -17.418 -13.851 1.00 20.16 184 GLU A N 1
ATOM 1503 C CA . GLU A 1 204 ? 10.915 -17.356 -15.303 1.00 21.43 184 GLU A CA 1
ATOM 1504 C C . GLU A 1 204 ? 11.020 -18.754 -15.903 1.00 21.87 184 GLU A C 1
ATOM 1505 O O . GLU A 1 204 ? 11.847 -19.563 -15.476 1.00 21.93 184 GLU A O 1
ATOM 1511 N N . SER A 1 205 ? 10.151 -19.028 -16.874 1.00 22.83 185 SER A N 1
ATOM 1512 C CA . SER A 1 205 ? 10.205 -20.243 -17.684 1.00 23.62 185 SER A CA 1
ATOM 1513 C C . SER A 1 205 ? 11.482 -20.231 -18.525 1.00 23.97 185 SER A C 1
ATOM 1514 O O . SER A 1 205 ? 11.960 -19.156 -18.896 1.00 24.07 185 SER A O 1
ATOM 1517 N N . PRO A 1 206 ? 12.042 -21.420 -18.825 1.00 24.50 186 PRO A N 1
ATOM 1518 C CA . PRO A 1 206 ? 13.188 -21.480 -19.740 1.00 24.95 186 PRO A CA 1
ATOM 1519 C C . PRO A 1 206 ? 12.894 -20.881 -21.124 1.00 25.31 186 PRO A C 1
ATOM 1520 O O . PRO A 1 206 ? 13.829 -20.525 -21.844 1.00 25.68 186 PRO A O 1
ATOM 1524 N N . GLN A 1 207 ? 11.613 -20.771 -21.480 1.00 25.59 187 GLN A N 1
ATOM 1525 C CA . GLN A 1 207 ? 11.196 -20.170 -22.754 1.00 25.59 187 GLN A CA 1
ATOM 1526 C C . GLN A 1 207 ? 10.962 -18.657 -22.669 1.00 25.26 187 GLN A C 1
ATOM 1527 O O . GLN A 1 207 ? 10.637 -18.014 -23.674 1.00 25.51 187 GLN A O 1
ATOM 1533 N N . GLY A 1 208 ? 11.115 -18.096 -21.469 1.00 24.83 188 GLY A N 1
ATOM 1534 C CA . GLY A 1 208 ? 11.106 -16.644 -21.288 1.00 23.91 188 GLY A CA 1
ATOM 1535 C C . GLY A 1 208 ? 9.930 -16.046 -20.537 1.00 23.29 188 GLY A C 1
ATOM 1536 O O . GLY A 1 208 ? 10.028 -14.922 -20.025 1.00 23.22 188 GLY A O 1
ATOM 1537 N N . ARG A 1 209 ? 8.818 -16.780 -20.480 1.00 22.49 189 ARG A N 1
ATOM 1538 C CA . ARG A 1 209 ? 7.615 -16.317 -19.782 1.00 21.73 189 ARG A CA 1
ATOM 1539 C C . ARG A 1 209 ? 7.873 -16.093 -18.296 1.00 20.77 189 ARG A C 1
ATOM 1540 O O . ARG A 1 209 ? 8.424 -16.959 -17.611 1.00 20.50 189 ARG A O 1
ATOM 1548 N N . LEU A 1 210 ? 7.471 -14.919 -17.820 1.00 19.91 190 LEU A N 1
ATOM 1549 C CA . LEU A 1 210 ? 7.627 -14.555 -16.421 1.00 18.78 190 LEU A CA 1
ATOM 1550 C C . LEU A 1 210 ? 6.314 -14.757 -15.676 1.00 18.29 190 LEU A C 1
ATOM 1551 O O . LEU A 1 210 ? 5.265 -14.277 -16.108 1.00 18.25 190 LEU A O 1
ATOM 1556 N N . TYR A 1 211 ? 6.392 -15.473 -14.559 1.00 17.41 191 TYR A N 1
ATOM 1557 C CA . TYR A 1 211 ? 5.245 -15.711 -13.695 1.00 16.95 191 TYR A CA 1
ATOM 1558 C C . TYR A 1 211 ? 5.371 -14.927 -12.399 1.00 16.35 191 TYR A C 1
ATOM 1559 O O . TYR A 1 211 ? 6.476 -14.677 -11.918 1.00 16.13 191 TYR A O 1
ATOM 1568 N N . LEU A 1 212 ? 4.226 -14.533 -11.853 1.00 15.85 192 LEU A N 1
ATOM 1569 C CA . LEU A 1 212 ? 4.134 -14.019 -10.491 1.00 15.37 192 LEU A CA 1
ATOM 1570 C C . LEU A 1 212 ? 3.332 -15.037 -9.683 1.00 14.97 192 LEU A C 1
ATOM 1571 O O . LEU A 1 212 ? 2.177 -15.317 -10.010 1.00 14.95 192 LEU A O 1
ATOM 1576 N N . ILE A 1 213 ? 3.956 -15.586 -8.642 1.00 14.66 193 ILE A N 1
ATOM 1577 C CA . ILE A 1 213 ? 3.403 -16.732 -7.917 1.00 14.12 193 ILE A CA 1
ATOM 1578 C C . ILE A 1 213 ? 3.095 -16.405 -6.459 1.00 14.08 193 ILE A C 1
ATOM 1579 O O . ILE A 1 213 ? 3.341 -15.289 -5.998 1.00 13.49 193 ILE A O 1
ATOM 1584 N N . ASP A 1 214 ? 2.539 -17.391 -5.755 1.00 13.68 194 ASP A N 1
ATOM 1585 C CA . ASP A 1 214 ? 2.318 -17.343 -4.308 1.00 13.69 194 ASP A CA 1
ATOM 1586 C C . ASP A 1 214 ? 1.396 -16.204 -3.881 1.00 13.47 194 ASP A C 1
ATOM 1587 O O . ASP A 1 214 ? 1.797 -15.258 -3.196 1.00 13.46 194 ASP A O 1
ATOM 1592 N N . TRP A 1 215 ? 0.141 -16.339 -4.292 1.00 13.08 195 TRP A N 1
ATOM 1593 C CA . TRP A 1 215 ? -0.893 -15.346 -4.047 1.00 12.95 195 TRP A CA 1
ATOM 1594 C C . TRP A 1 215 ? -1.648 -15.576 -2.733 1.00 13.17 195 TRP A C 1
ATOM 1595 O O . TRP A 1 215 ? -2.765 -15.087 -2.572 1.00 13.09 195 TRP A O 1
ATOM 1606 N N . GLU A 1 216 ? -1.031 -16.283 -1.786 1.00 13.32 196 GLU A N 1
ATOM 1607 C CA . GLU A 1 216 ? -1.697 -16.634 -0.519 1.00 13.64 196 GLU A CA 1
ATOM 1608 C C . GLU A 1 216 ? -2.200 -15.445 0.293 1.00 13.60 196 GLU A C 1
ATOM 1609 O O . GLU A 1 216 ? -3.123 -15.589 1.091 1.00 13.82 196 GLU A O 1
ATOM 1615 N N . TYR A 1 217 ? -1.583 -14.281 0.101 1.00 13.57 197 TYR A N 1
ATOM 1616 C CA . TYR A 1 217 ? -1.974 -13.084 0.840 1.00 13.65 197 TYR A CA 1
ATOM 1617 C C . TYR A 1 217 ? -2.864 -12.147 0.039 1.00 13.48 197 TYR A C 1
ATOM 1618 O O . TYR A 1 217 ? -3.293 -11.108 0.558 1.00 13.37 197 TYR A O 1
ATOM 1627 N N . SER A 1 218 ? -3.162 -12.523 -1.205 1.00 13.13 198 SER A N 1
ATOM 1628 C CA . SER A 1 218 ? -3.882 -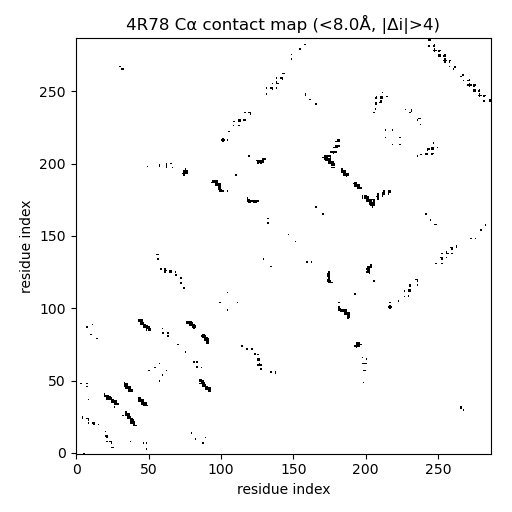11.625 -2.117 1.00 13.52 198 SER A CA 1
ATOM 1629 C C . SER A 1 218 ? -5.212 -11.149 -1.533 1.00 13.54 198 SER A C 1
ATOM 1630 O O . SER A 1 218 ? -5.944 -11.908 -0.883 1.00 13.84 198 SER A O 1
ATOM 1633 N N . SER A 1 219 ? -5.511 -9.877 -1.770 1.00 13.67 199 SER A N 1
ATOM 1634 C CA . SER A 1 219 ? -6.605 -9.210 -1.093 1.00 14.19 199 SER A CA 1
ATOM 1635 C C . SER A 1 219 ? -6.868 -7.880 -1.770 1.00 13.82 199 SER A C 1
ATOM 1636 O O . SER A 1 219 ? -6.025 -7.379 -2.524 1.00 13.75 199 SER A O 1
ATOM 1639 N N . MET A 1 220 ? -8.041 -7.312 -1.509 1.00 13.58 200 MET A N 1
ATOM 1640 C CA . MET A 1 220 ? -8.323 -5.944 -1.930 1.00 13.83 200 MET A CA 1
ATOM 1641 C C . MET A 1 220 ? -7.583 -4.979 -1.010 1.00 13.79 200 MET A C 1
ATOM 1642 O O . MET A 1 220 ? -7.683 -5.070 0.220 1.00 14.42 200 MET A O 1
ATOM 1647 N N . ASN A 1 221 ? -6.834 -4.059 -1.616 1.00 13.65 201 ASN A N 1
ATOM 1648 C CA . ASN A 1 221 ? -5.979 -3.124 -0.882 1.00 13.54 201 ASN A CA 1
ATOM 1649 C C . ASN A 1 221 ? -5.629 -1.924 -1.759 1.00 13.45 201 ASN A C 1
ATOM 1650 O O . ASN A 1 221 ? -6.011 -1.863 -2.931 1.00 13.49 201 ASN A O 1
ATOM 1655 N N . ASP A 1 222 ? -4.916 -0.960 -1.185 1.00 13.37 202 ASP A N 1
ATOM 1656 C CA . ASP A 1 222 ? -4.380 0.140 -1.966 1.00 13.45 202 ASP A CA 1
ATOM 1657 C C . ASP A 1 222 ? -3.179 -0.370 -2.769 1.00 13.32 202 ASP A C 1
ATOM 1658 O O . ASP A 1 222 ? -2.279 -0.982 -2.198 1.00 13.37 202 ASP A O 1
ATOM 1663 N N . PRO A 1 223 ? -3.164 -0.136 -4.098 1.00 13.03 203 PRO A N 1
ATOM 1664 C CA . PRO A 1 223 ? -2.033 -0.612 -4.898 1.00 13.35 203 PRO A CA 1
ATOM 1665 C C . PRO A 1 223 ? -0.654 -0.133 -4.436 1.00 13.01 203 PRO A C 1
ATOM 1666 O O . PRO A 1 223 ? 0.346 -0.804 -4.717 1.00 13.35 203 PRO A O 1
ATOM 1670 N N . MET A 1 224 ? -0.592 0.992 -3.724 1.00 13.33 204 MET A N 1
ATOM 1671 C CA . MET A 1 224 ? 0.692 1.469 -3.218 1.00 13.19 204 MET A CA 1
ATOM 1672 C C . MET A 1 224 ? 1.311 0.515 -2.191 1.00 13.04 204 MET A C 1
ATOM 1673 O O 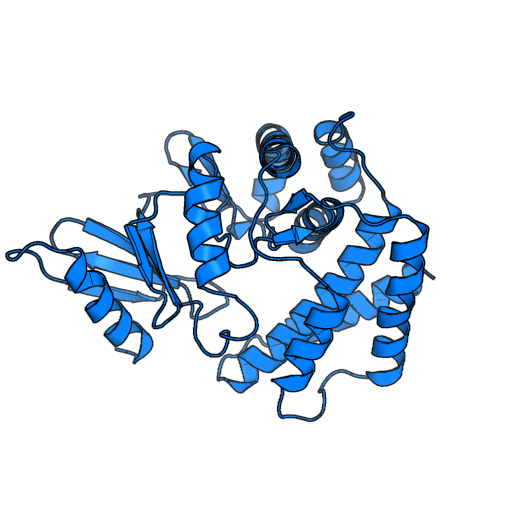. MET A 1 224 ? 2.517 0.545 -1.967 1.00 13.25 204 MET A O 1
ATOM 1678 N N . TRP A 1 225 ? 0.490 -0.355 -1.598 1.00 12.41 205 TRP A N 1
ATOM 1679 C CA . TRP A 1 225 ? 1.018 -1.432 -0.756 1.00 12.45 205 TRP A CA 1
ATOM 1680 C C . TRP A 1 225 ? 1.928 -2.339 -1.586 1.00 12.48 205 TRP A C 1
ATOM 1681 O O . TRP A 1 225 ? 3.040 -2.676 -1.168 1.00 12.37 205 TRP A O 1
ATOM 1692 N N . ASP A 1 226 ? 1.443 -2.743 -2.760 1.00 12.70 206 ASP A N 1
ATOM 1693 C CA . ASP A 1 226 ? 2.216 -3.619 -3.640 1.00 12.53 206 ASP A CA 1
ATOM 1694 C C . ASP A 1 226 ? 3.508 -2.954 -4.113 1.00 12.65 206 ASP A C 1
ATOM 1695 O O . ASP A 1 226 ? 4.562 -3.594 -4.164 1.00 12.90 206 ASP A O 1
ATOM 1700 N N . LEU A 1 227 ? 3.429 -1.670 -4.453 1.00 12.74 207 LEU A N 1
ATOM 1701 C CA . LEU A 1 227 ? 4.618 -0.942 -4.872 1.00 12.88 207 LEU A CA 1
ATOM 1702 C C . LEU A 1 227 ? 5.638 -0.848 -3.733 1.00 12.79 207 LEU A C 1
ATOM 1703 O O . LEU A 1 227 ? 6.828 -1.101 -3.941 1.00 12.52 207 LEU A O 1
ATOM 1708 N N . ALA A 1 228 ? 5.160 -0.529 -2.531 1.00 12.35 208 ALA A N 1
ATOM 1709 C CA . ALA A 1 228 ? 6.015 -0.508 -1.347 1.00 12.55 208 ALA A CA 1
ATOM 1710 C C . ALA A 1 228 ? 6.719 -1.844 -1.133 1.00 12.50 208 ALA A C 1
ATOM 1711 O O . ALA A 1 228 ? 7.916 -1.875 -0.860 1.00 13.05 208 ALA A O 1
ATOM 1713 N N . ALA A 1 229 ? 5.978 -2.942 -1.281 1.00 12.33 209 ALA A N 1
ATOM 1714 C CA . ALA A 1 229 ? 6.546 -4.274 -1.087 1.00 12.26 209 ALA A CA 1
ATOM 1715 C C . ALA A 1 229 ? 7.620 -4.598 -2.117 1.00 12.53 209 ALA A C 1
ATOM 1716 O O . ALA A 1 229 ? 8.704 -5.055 -1.753 1.00 12.57 209 ALA A O 1
ATOM 1718 N N . LEU A 1 230 ? 7.320 -4.367 -3.393 1.00 12.71 210 LEU A N 1
ATOM 1719 C CA . LEU A 1 230 ? 8.306 -4.585 -4.451 1.00 12.84 210 LEU A CA 1
ATOM 1720 C C . LEU A 1 230 ? 9.596 -3.817 -4.147 1.00 12.83 210 LEU A C 1
ATOM 1721 O O . LEU A 1 230 ? 10.692 -4.386 -4.163 1.00 12.93 210 LEU A O 1
ATOM 1726 N N . PHE A 1 231 ? 9.444 -2.535 -3.832 1.00 13.21 211 PHE A N 1
ATOM 1727 C CA . PHE A 1 231 ? 10.575 -1.646 -3.589 1.00 13.06 211 PHE A CA 1
ATOM 1728 C C . PHE A 1 231 ? 11.356 -2.067 -2.345 1.00 13.21 211 PHE A C 1
ATOM 1729 O O . PHE A 1 231 ? 12.584 -2.168 -2.380 1.00 13.68 211 PHE A O 1
ATOM 1737 N N . LEU A 1 232 ? 10.639 -2.333 -1.253 1.00 13.00 212 LEU A N 1
ATOM 1738 C CA . LEU A 1 232 ? 11.276 -2.652 0.024 1.00 12.97 212 LEU A CA 1
ATOM 1739 C C . LEU A 1 232 ? 11.961 -4.015 0.013 1.00 13.25 212 LEU A C 1
ATOM 1740 O O . LEU A 1 232 ? 13.095 -4.150 0.484 1.00 13.72 212 LEU A O 1
ATOM 1745 N N . GLU A 1 233 ? 11.273 -5.016 -0.530 1.00 13.42 213 GLU A N 1
ATOM 1746 C CA . GLU A 1 233 ? 11.788 -6.384 -0.515 1.00 13.68 213 GLU A CA 1
ATOM 1747 C C . GLU A 1 233 ? 13.007 -6.585 -1.415 1.00 14.20 213 GLU A C 1
ATOM 1748 O O . GLU A 1 233 ? 13.802 -7.495 -1.180 1.00 14.86 213 GLU A O 1
ATOM 1754 N N . SER A 1 234 ? 13.158 -5.740 -2.433 1.00 14.65 214 SER A N 1
ATOM 1755 C CA . SER A 1 234 ? 14.331 -5.801 -3.312 1.00 15.31 214 SER A CA 1
ATOM 1756 C C . SER A 1 234 ? 15.317 -4.658 -3.075 1.00 15.50 214 SER A C 1
ATOM 1757 O O . SER A 1 234 ? 16.282 -4.501 -3.831 1.00 15.56 214 SER A O 1
ATOM 1760 N N . GLU A 1 235 ? 15.066 -3.867 -2.032 1.00 15.63 215 GLU A N 1
ATOM 1761 C CA . GLU A 1 235 ? 15.915 -2.724 -1.665 1.00 16.19 215 GLU A CA 1
ATOM 1762 C C . GLU A 1 235 ? 16.247 -1.832 -2.866 1.00 16.14 215 GLU A C 1
ATOM 1763 O O . GLU A 1 235 ? 17.415 -1.580 -3.173 1.00 16.41 215 GLU A O 1
ATOM 1769 N N . PHE A 1 236 ? 15.203 -1.371 -3.548 1.00 15.94 216 PHE A N 1
ATOM 1770 C CA . PHE A 1 236 ? 15.354 -0.447 -4.664 1.00 15.88 216 PHE A CA 1
ATOM 1771 C C . PHE A 1 236 ? 16.035 0.836 -4.206 1.00 15.77 216 PHE A C 1
ATOM 1772 O O . PHE A 1 236 ? 15.743 1.357 -3.128 1.00 16.13 216 PHE A O 1
ATOM 1780 N N . THR A 1 237 ? 16.940 1.340 -5.036 1.00 15.37 217 THR A N 1
ATOM 1781 C CA . THR A 1 237 ? 17.499 2.674 -4.852 1.00 15.33 217 THR A CA 1
ATOM 1782 C C . THR A 1 237 ? 16.441 3.701 -5.237 1.00 15.53 217 THR A C 1
ATOM 1783 O O . THR A 1 237 ? 15.421 3.347 -5.832 1.00 15.65 217 THR A O 1
ATOM 1787 N N . SER A 1 238 ? 16.688 4.970 -4.923 1.00 16.11 218 SER A N 1
ATOM 1788 C CA . SER A 1 238 ? 15.798 6.045 -5.366 1.00 16.51 218 SER A CA 1
ATOM 1789 C C . SER A 1 238 ? 15.662 6.071 -6.891 1.00 16.37 218 SER A C 1
ATOM 1790 O O . SER A 1 238 ? 14.569 6.296 -7.409 1.00 16.79 218 SER 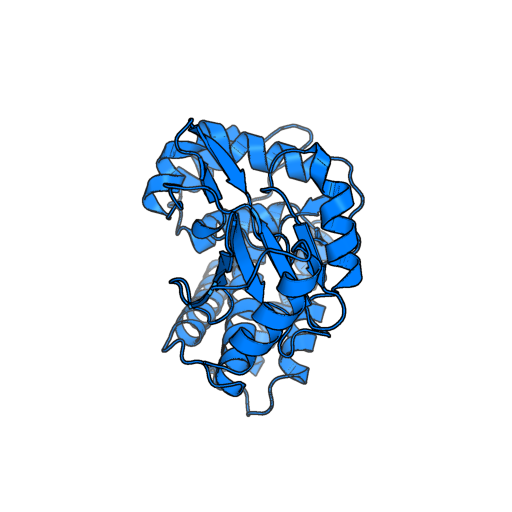A O 1
ATOM 1793 N N . GLN A 1 239 ? 16.761 5.815 -7.602 1.00 15.92 219 GLN A N 1
ATOM 1794 C CA . GLN A 1 239 ? 16.750 5.795 -9.070 1.00 15.75 219 GLN A CA 1
ATOM 1795 C C . GLN A 1 239 ? 15.857 4.674 -9.599 1.00 15.55 219 GLN A C 1
ATOM 1796 O O . GLN A 1 239 ? 15.113 4.863 -10.562 1.00 15.71 219 GLN A O 1
ATOM 1802 N N . GLU A 1 240 ? 15.940 3.508 -8.964 1.00 15.19 220 GLU A N 1
ATOM 1803 C CA . GLU A 1 240 ? 15.130 2.360 -9.359 1.00 15.21 220 GLU A CA 1
ATOM 1804 C C . GLU A 1 240 ? 13.651 2.569 -9.050 1.00 15.42 220 GLU A C 1
ATOM 1805 O O . GLU A 1 240 ? 12.801 2.204 -9.859 1.00 15.34 220 GLU A O 1
ATOM 1811 N N . GLU A 1 241 ? 13.352 3.169 -7.898 1.00 15.57 221 GLU A N 1
ATOM 1812 C CA . GLU A 1 241 ? 11.969 3.525 -7.568 1.00 16.11 221 GLU A CA 1
ATOM 1813 C C . GLU A 1 241 ? 11.373 4.493 -8.588 1.00 16.33 221 GLU A C 1
ATOM 1814 O O . GLU A 1 241 ? 10.288 4.251 -9.111 1.00 16.44 221 GLU A O 1
ATOM 1820 N N . GLU A 1 242 ? 12.095 5.570 -8.886 1.00 16.44 222 GLU A N 1
ATOM 1821 C CA . GLU A 1 242 ? 11.615 6.578 -9.834 1.00 17.26 222 GLU A CA 1
ATOM 1822 C C . GLU A 1 242 ? 11.416 6.012 -11.237 1.00 16.92 222 GLU A C 1
ATOM 1823 O O . GLU A 1 242 ? 10.403 6.291 -11.889 1.00 17.11 222 GLU A O 1
ATOM 1829 N N . THR A 1 243 ? 12.370 5.201 -11.689 1.00 16.71 223 THR A N 1
ATOM 1830 C CA . THR A 1 243 ? 12.288 4.580 -13.005 1.00 16.76 223 THR A CA 1
ATOM 1831 C C . THR A 1 243 ? 11.115 3.603 -13.064 1.00 16.27 223 THR A C 1
ATOM 1832 O O . THR A 1 243 ? 10.348 3.617 -14.024 1.00 16.41 223 THR A O 1
ATOM 1836 N N . PHE A 1 244 ? 10.963 2.772 -12.034 1.00 15.60 224 PHE A N 1
ATOM 1837 C CA . PHE A 1 244 ? 9.850 1.835 -12.012 1.00 15.13 224 PHE A CA 1
ATOM 1838 C C . PHE A 1 244 ? 8.504 2.553 -12.006 1.00 15.20 224 PHE A C 1
ATOM 1839 O O . PHE A 1 244 ? 7.596 2.170 -12.742 1.00 14.94 224 PHE A O 1
ATOM 1847 N N . LEU A 1 245 ? 8.381 3.584 -11.177 1.00 15.14 225 LEU A N 1
ATOM 1848 C CA . LEU A 1 245 ? 7.142 4.354 -11.103 1.00 15.59 225 LEU A CA 1
ATOM 1849 C C . LEU A 1 245 ? 6.801 5.002 -12.441 1.00 16.29 225 LEU A C 1
ATOM 1850 O O . LEU A 1 245 ? 5.638 5.028 -12.839 1.00 16.44 225 LEU A O 1
ATOM 1855 N N . SER A 1 246 ? 7.816 5.504 -13.144 1.00 16.82 226 SER A N 1
ATOM 1856 C CA . SER A 1 246 ? 7.595 6.081 -14.469 1.00 17.58 226 SER A CA 1
ATOM 1857 C C . SER A 1 246 ? 6.974 5.071 -15.438 1.00 17.64 226 SER A C 1
ATOM 1858 O O . SER A 1 246 ? 6.048 5.409 -16.179 1.00 18.20 226 SER A O 1
ATOM 1861 N N . HIS A 1 247 ? 7.482 3.838 -15.413 1.00 17.70 227 HIS A N 1
ATOM 1862 C CA . HIS A 1 247 ? 6.950 2.737 -16.218 1.00 17.71 227 HIS A CA 1
ATOM 1863 C C . HIS A 1 247 ? 5.532 2.328 -15.782 1.00 17.15 227 HIS A C 1
ATOM 1864 O O . HIS A 1 247 ? 4.664 2.071 -16.615 1.00 17.04 227 HIS A O 1
ATOM 1871 N N . TYR A 1 248 ? 5.317 2.260 -14.470 1.00 16.17 228 TYR A N 1
ATOM 1872 C CA . TYR A 1 248 ? 4.084 1.710 -13.907 1.00 15.64 228 TYR A CA 1
ATOM 1873 C C . TYR A 1 248 ? 2.905 2.687 -13.932 1.00 15.66 228 TYR A C 1
ATOM 1874 O O . TYR A 1 248 ? 1.758 2.279 -14.151 1.00 15.41 228 TYR A O 1
ATOM 1883 N N . GLU A 1 249 ? 3.195 3.962 -13.685 1.00 15.76 229 GLU A N 1
ATOM 1884 C CA . GLU A 1 249 ? 2.182 5.017 -13.608 1.00 16.34 229 GLU A CA 1
ATOM 1885 C C . GLU A 1 249 ? 1.360 5.104 -14.891 1.00 16.22 229 GLU A C 1
ATOM 1886 O O . GLU A 1 249 ? 1.906 5.090 -15.994 1.00 16.36 229 GLU A O 1
ATOM 1892 N N . SER A 1 250 ? 0.042 5.168 -14.723 1.00 16.16 230 SER A N 1
ATOM 1893 C CA . SER A 1 250 ? -0.903 5.426 -15.811 1.00 16.15 230 SER A CA 1
ATOM 1894 C C . SER A 1 250 ? -2.135 6.073 -15.188 1.00 16.18 230 SER A C 1
ATOM 1895 O O . SER A 1 250 ? -2.209 6.208 -13.966 1.00 15.91 230 SER A O 1
ATOM 1898 N N . ASP A 1 251 ? -3.105 6.475 -16.004 1.00 16.67 231 ASP A N 1
ATOM 1899 C CA . ASP A 1 251 ? -4.312 7.078 -15.440 1.00 16.99 231 ASP A CA 1
ATOM 1900 C C . ASP A 1 251 ? -5.027 6.125 -14.472 1.00 17.29 231 ASP A C 1
ATOM 1901 O O . ASP A 1 251 ? -5.507 6.548 -13.416 1.00 17.41 231 ASP A O 1
ATOM 1906 N N . GLN A 1 252 ? -5.065 4.842 -14.828 1.00 17.64 232 GLN A N 1
ATOM 1907 C CA . GLN A 1 252 ? -5.719 3.825 -14.001 1.00 18.23 232 GLN A CA 1
ATOM 1908 C C . GLN A 1 252 ? -4.827 3.292 -12.877 1.00 17.70 232 GLN A C 1
ATOM 1909 O O . GLN A 1 252 ? -5.311 2.618 -11.964 1.00 17.99 232 GLN A O 1
ATOM 1915 N N . THR A 1 253 ? -3.533 3.602 -12.945 1.00 17.05 233 THR A N 1
ATOM 1916 C CA . THR A 1 253 ? -2.586 3.255 -11.878 1.00 16.53 233 THR A CA 1
ATOM 1917 C C . THR A 1 253 ? -1.825 4.488 -11.375 1.00 16.34 233 THR A C 1
ATOM 1918 O O . THR A 1 253 ? -0.619 4.611 -11.603 1.00 16.23 233 THR A O 1
ATOM 1922 N N . PRO A 1 254 ? -2.529 5.409 -10.686 1.00 16.18 234 PRO A N 1
ATOM 1923 C CA . PRO A 1 254 ? -1.848 6.591 -10.161 1.00 16.21 234 PRO A CA 1
ATOM 1924 C C . PRO A 1 254 ? -0.854 6.225 -9.057 1.00 16.25 234 PRO A C 1
ATOM 1925 O O . PRO A 1 254 ? -0.971 5.160 -8.440 1.00 16.31 234 PRO A O 1
ATOM 1929 N N . VAL A 1 255 ? 0.107 7.111 -8.818 1.00 16.55 235 VAL A N 1
ATOM 1930 C CA . VAL A 1 255 ? 1.170 6.885 -7.841 1.00 16.73 235 VAL A CA 1
ATOM 1931 C C . VAL A 1 255 ? 1.122 7.919 -6.718 1.00 16.86 235 VAL A C 1
ATOM 1932 O O . VAL A 1 255 ? 0.931 9.113 -6.967 1.00 17.06 235 VAL A O 1
ATOM 1936 N N . SER A 1 256 ? 1.296 7.447 -5.486 1.00 16.38 236 SER A N 1
ATOM 1937 C CA . SER A 1 256 ? 1.439 8.305 -4.312 1.00 16.33 236 SER A CA 1
ATOM 1938 C C . SER A 1 256 ? 2.707 7.917 -3.558 1.00 16.11 236 SER A C 1
ATOM 1939 O O . SER A 1 256 ? 2.770 6.842 -2.959 1.00 16.16 236 SER A O 1
ATOM 1942 N N . HIS A 1 257 ? 3.708 8.796 -3.585 1.00 16.37 237 HIS A N 1
ATOM 1943 C CA . HIS A 1 257 ? 4.971 8.556 -2.888 1.00 16.49 237 HIS A CA 1
ATOM 1944 C C . HIS A 1 257 ? 4.779 8.442 -1.379 1.00 16.12 237 HIS A C 1
ATOM 1945 O O . HIS A 1 257 ? 5.428 7.619 -0.739 1.00 15.84 237 HIS A O 1
ATOM 1952 N N . GLU A 1 258 ? 3.886 9.257 -0.816 1.00 15.69 238 GLU A N 1
ATOM 1953 C CA . GLU A 1 258 ? 3.644 9.219 0.625 1.00 15.46 238 GLU A CA 1
ATOM 1954 C C . GLU A 1 258 ? 3.029 7.896 1.071 1.00 15.07 238 GLU A C 1
ATOM 1955 O O . GLU A 1 258 ? 3.432 7.342 2.096 1.00 14.85 238 GLU A O 1
ATOM 1961 N N . LYS A 1 259 ? 2.072 7.384 0.299 1.00 14.72 239 LYS A N 1
ATOM 1962 C CA . LYS A 1 259 ? 1.461 6.091 0.613 1.00 14.41 239 LYS A CA 1
ATOM 1963 C C . LYS A 1 259 ? 2.507 4.979 0.580 1.00 14.18 239 LYS A C 1
ATOM 1964 O O . LYS A 1 259 ? 2.516 4.116 1.449 1.00 14.27 239 LYS A O 1
ATOM 1970 N N . ILE A 1 260 ? 3.386 5.009 -0.420 1.00 13.87 240 ILE A N 1
ATOM 1971 C CA . ILE A 1 260 ? 4.472 4.039 -0.498 1.00 13.91 240 ILE A CA 1
ATOM 1972 C C . ILE A 1 260 ? 5.313 4.070 0.783 1.00 13.80 240 ILE A C 1
ATOM 1973 O O . ILE A 1 260 ? 5.597 3.023 1.366 1.00 13.96 240 ILE A O 1
ATOM 1978 N N . ALA A 1 261 ? 5.689 5.269 1.223 1.00 13.75 241 ALA A N 1
ATOM 1979 C CA . ALA A 1 261 ? 6.503 5.421 2.427 1.00 13.40 241 ALA A CA 1
ATOM 1980 C C . ALA A 1 261 ? 5.793 4.850 3.659 1.00 13.44 241 ALA A C 1
ATOM 1981 O O . ALA A 1 261 ? 6.406 4.159 4.477 1.00 13.62 241 ALA A O 1
ATOM 1983 N N . ILE A 1 262 ? 4.497 5.133 3.775 1.00 13.38 242 ILE A N 1
ATOM 1984 C CA . ILE A 1 262 ? 3.688 4.640 4.889 1.00 13.22 242 ILE A CA 1
ATOM 1985 C C . ILE A 1 262 ? 3.565 3.114 4.873 1.00 12.97 242 ILE A C 1
ATOM 1986 O O . ILE A 1 262 ? 3.737 2.464 5.907 1.00 13.11 242 ILE A O 1
ATOM 1991 N N . TYR A 1 263 ? 3.289 2.545 3.703 1.00 12.80 243 TYR A N 1
ATOM 1992 C CA . TYR A 1 263 ? 3.127 1.098 3.596 1.00 12.67 243 TYR A CA 1
ATOM 1993 C C . TYR A 1 263 ? 4.416 0.320 3.847 1.00 12.67 243 TYR A C 1
ATOM 1994 O O . TYR A 1 263 ? 4.360 -0.790 4.364 1.00 13.16 243 TYR A O 1
ATOM 2003 N N . LYS A 1 264 ? 5.566 0.919 3.533 1.00 12.66 244 LYS A N 1
ATOM 2004 C CA . LYS A 1 264 ? 6.859 0.317 3.886 1.00 12.48 244 LYS A CA 1
ATOM 2005 C C . LYS A 1 264 ? 6.956 0.119 5.403 1.00 12.53 244 LYS A C 1
ATOM 2006 O O . LYS A 1 264 ? 7.375 -0.936 5.866 1.00 12.22 244 LYS A O 1
ATOM 2012 N N . ILE A 1 265 ? 6.555 1.134 6.170 1.00 12.55 245 ILE A N 1
ATOM 2013 C CA . ILE A 1 265 ? 6.580 1.051 7.632 1.00 12.63 245 ILE A CA 1
ATOM 2014 C C . ILE A 1 265 ? 5.617 -0.019 8.145 1.00 12.63 245 ILE A C 1
ATOM 2015 O O . ILE A 1 265 ? 5.960 -0.801 9.037 1.00 12.73 245 ILE A O 1
ATOM 2020 N N . LEU A 1 266 ? 4.421 -0.063 7.562 1.00 12.50 246 LEU A N 1
ATOM 2021 C CA . LEU A 1 266 ? 3.421 -1.038 7.976 1.00 12.47 246 LEU A CA 1
ATOM 2022 C C . LEU A 1 266 ? 3.878 -2.458 7.671 1.00 12.46 246 LEU A C 1
ATOM 2023 O O . LEU A 1 266 ? 3.660 -3.362 8.469 1.00 12.66 246 LEU A O 1
ATOM 2028 N N . GLN A 1 267 ? 4.533 -2.640 6.528 1.00 12.31 247 GLN A N 1
ATOM 2029 C CA . GLN A 1 267 ? 5.059 -3.946 6.137 1.00 12.21 247 GLN A CA 1
ATOM 2030 C C . GLN A 1 267 ? 6.165 -4.431 7.068 1.00 12.30 247 GLN A C 1
ATOM 2031 O O . GLN A 1 267 ? 6.139 -5.572 7.519 1.00 12.77 247 GLN A O 1
ATOM 2037 N N . ASP A 1 268 ? 7.127 -3.564 7.372 1.00 12.22 248 ASP A N 1
ATOM 2038 C CA . ASP A 1 268 ? 8.187 -3.941 8.297 1.00 12.15 248 ASP A CA 1
ATOM 2039 C C . ASP A 1 268 ? 7.631 -4.319 9.671 1.00 12.27 248 ASP A C 1
ATOM 2040 O O . ASP A 1 268 ? 8.102 -5.280 10.286 1.00 13.09 248 ASP A O 1
ATOM 2045 N N . THR A 1 269 ? 6.606 -3.595 10.120 1.00 12.57 249 THR A N 1
ATOM 2046 C CA . THR A 1 269 ? 5.953 -3.891 11.392 1.00 12.17 249 THR A CA 1
ATOM 2047 C C . THR A 1 269 ? 5.267 -5.255 11.337 1.00 12.21 249 THR A C 1
ATOM 2048 O O . THR A 1 269 ? 5.539 -6.131 12.166 1.00 12.20 249 THR A O 1
ATOM 2052 N N . ILE A 1 270 ? 4.408 -5.434 10.341 1.00 12.33 250 ILE A N 1
ATOM 2053 C CA . ILE A 1 270 ? 3.650 -6.672 10.187 1.00 12.33 250 ILE A CA 1
ATOM 2054 C C . ILE A 1 270 ? 4.549 -7.898 10.029 1.00 12.50 250 ILE A C 1
ATOM 2055 O O . ILE A 1 270 ? 4.374 -8.894 10.737 1.00 12.47 250 ILE A O 1
ATOM 2060 N N . TRP A 1 271 ? 5.518 -7.830 9.121 1.00 12.32 251 TRP A N 1
ATOM 2061 C CA . TRP A 1 271 ? 6.389 -8.987 8.893 1.00 12.52 251 TRP A CA 1
ATOM 2062 C C . TRP A 1 271 ? 7.355 -9.263 10.055 1.00 12.68 251 TRP A C 1
ATOM 2063 O O . TRP A 1 271 ? 7.784 -10.404 10.246 1.00 13.12 251 TRP A O 1
ATOM 2074 N N . SER A 1 272 ? 7.677 -8.240 10.849 1.00 12.57 252 SER A N 1
ATOM 2075 C CA . SER A 1 272 ? 8.447 -8.477 12.074 1.00 12.60 252 SER A CA 1
ATOM 2076 C C . SER A 1 272 ? 7.622 -9.281 13.088 1.00 12.40 252 SER A C 1
ATOM 2077 O O . SER A 1 272 ? 8.165 -10.120 13.803 1.00 12.63 252 SER A O 1
ATOM 2080 N N . LEU A 1 273 ? 6.311 -9.045 13.121 1.00 12.42 253 LEU A N 1
ATOM 2081 C CA . LEU A 1 273 ? 5.428 -9.774 14.039 1.00 12.44 253 LEU A CA 1
ATOM 2082 C C . LEU A 1 273 ? 5.182 -11.196 13.531 1.00 12.69 253 LEU A C 1
ATOM 2083 O O . LEU A 1 273 ? 5.196 -12.156 14.306 1.00 12.81 253 LEU A O 1
ATOM 2088 N N . TRP A 1 274 ? 4.992 -11.323 12.220 1.00 12.84 254 TRP A N 1
ATOM 2089 C CA . TRP A 1 274 ? 4.968 -12.623 11.546 1.00 13.05 254 TRP A CA 1
ATOM 2090 C C . TRP A 1 274 ? 6.181 -13.480 11.939 1.00 13.25 254 TRP A C 1
ATOM 2091 O O . TRP A 1 274 ? 6.044 -14.679 12.201 1.00 13.57 254 TRP A O 1
ATOM 2102 N N . THR A 1 275 ? 7.358 -12.854 11.998 1.00 12.97 255 THR A N 1
ATOM 2103 C CA . THR A 1 275 ? 8.599 -13.547 12.348 1.00 12.87 255 THR A CA 1
ATOM 2104 C C . THR A 1 275 ? 8.521 -14.155 13.744 1.00 12.82 255 THR A C 1
ATOM 2105 O O . THR A 1 275 ? 8.848 -15.334 13.930 1.00 13.27 255 THR A O 1
ATOM 2109 N N . VAL A 1 276 ? 8.077 -13.357 14.713 1.00 13.03 256 VAL A N 1
ATOM 2110 C CA . VAL A 1 276 ? 7.948 -13.834 16.094 1.00 12.83 256 VAL A CA 1
ATOM 2111 C C . VAL A 1 276 ? 7.042 -15.061 16.157 1.00 12.92 256 VAL A C 1
ATOM 2112 O O . VAL A 1 276 ? 7.398 -16.070 16.776 1.00 13.22 256 VAL A O 1
ATOM 2116 N N . TYR A 1 277 ? 5.890 -14.981 15.494 1.00 13.22 257 TYR A N 1
ATOM 2117 C CA . TYR A 1 277 ? 4.935 -16.083 15.490 1.00 13.34 257 TYR A CA 1
ATOM 2118 C C . TYR A 1 277 ? 5.514 -17.346 14.845 1.00 13.74 257 TYR A C 1
ATOM 2119 O O . TYR A 1 277 ? 5.358 -18.454 15.381 1.00 13.78 257 TYR A O 1
ATOM 2128 N N . LYS A 1 278 ? 6.181 -17.185 13.705 1.00 13.82 258 LYS A N 1
ATOM 2129 C CA . LYS A 1 278 ? 6.804 -18.324 13.034 1.00 14.06 258 LYS A CA 1
ATOM 2130 C C . LYS A 1 278 ? 7.880 -18.978 13.893 1.00 14.28 258 LYS A C 1
ATOM 2131 O O . LYS A 1 278 ? 8.021 -20.209 13.902 1.00 14.57 258 LYS A O 1
ATOM 2137 N N . GLU A 1 279 ? 8.634 -18.163 14.626 1.00 14.46 259 GLU A N 1
ATOM 2138 C CA . GLU A 1 279 ? 9.676 -18.703 15.491 1.00 14.87 259 GLU A CA 1
ATOM 2139 C C . GLU A 1 279 ? 9.097 -19.435 16.700 1.00 14.92 259 GLU A C 1
ATOM 2140 O O . GLU A 1 279 ? 9.672 -20.425 17.154 1.00 15.02 259 GLU A O 1
ATOM 2146 N N . GLU A 1 280 ? 7.950 -18.972 17.199 1.00 15.26 260 GLU A N 1
ATOM 2147 C CA . GLU A 1 280 ? 7.254 -19.669 18.290 1.00 15.54 260 GLU A CA 1
ATOM 2148 C C . GLU A 1 280 ? 6.820 -21.078 17.888 1.00 15.82 260 GLU A C 1
ATOM 2149 O O . GLU A 1 280 ? 6.665 -21.953 18.741 1.00 15.77 260 GLU A O 1
ATOM 2155 N N . GLN A 1 281 ? 6.635 -21.292 16.587 1.00 16.10 261 GLN A N 1
ATOM 2156 C CA . GLN A 1 281 ? 6.275 -22.611 16.065 1.00 16.65 261 GLN A CA 1
ATOM 2157 C C . GLN A 1 281 ? 7.495 -23.478 15.743 1.00 16.78 261 GLN A C 1
ATOM 2158 O O . GLN A 1 281 ? 7.347 -24.607 15.268 1.00 17.45 261 GLN A O 1
ATOM 2164 N N . GLY A 1 282 ? 8.693 -22.953 16.002 1.00 16.56 262 GLY A N 1
ATOM 2165 C CA . GLY A 1 282 ? 9.910 -23.755 15.922 1.00 16.36 262 GLY A CA 1
ATOM 2166 C C . GLY A 1 282 ? 10.921 -23.399 14.849 1.00 15.95 262 GLY A C 1
ATOM 2167 O O . GLY A 1 282 ? 11.994 -24.00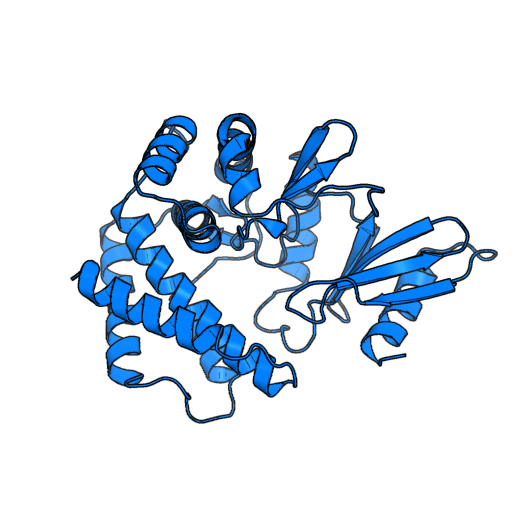1 14.797 1.00 16.32 262 GLY A O 1
ATOM 2168 N N . GLU A 1 283 ? 10.591 -22.443 13.982 1.00 15.14 263 GLU A N 1
ATOM 2169 C CA . GLU A 1 283 ? 11.548 -21.991 12.970 1.00 14.98 263 GLU A CA 1
ATOM 2170 C C . GLU A 1 283 ? 12.543 -20.988 13.552 1.00 14.89 263 GLU A C 1
ATOM 2171 O O . GLU A 1 283 ? 12.319 -20.431 14.629 1.00 14.87 263 GLU A O 1
ATOM 2177 N N . ASP A 1 284 ? 13.647 -20.786 12.840 1.00 15.11 264 ASP A N 1
ATOM 2178 C CA . ASP A 1 284 ? 14.728 -19.917 13.291 1.00 15.37 264 ASP A CA 1
ATOM 2179 C C . ASP A 1 284 ? 15.118 -19.007 12.141 1.00 15.02 264 ASP A C 1
ATOM 2180 O O . ASP A 1 284 ? 15.779 -19.450 11.211 1.00 15.48 264 ASP A O 1
ATOM 2185 N N . PHE A 1 285 ? 14.701 -17.743 12.206 1.00 14.53 265 PHE A N 1
ATOM 2186 C CA . PHE A 1 285 ? 15.037 -16.768 11.167 1.00 14.26 265 PHE A CA 1
ATOM 2187 C C . PHE A 1 285 ? 16.083 -15.763 11.640 1.00 14.14 265 PHE A C 1
ATOM 2188 O O . PHE A 1 285 ? 16.268 -14.713 11.020 1.00 14.17 265 PHE A O 1
ATOM 2196 N N . GLY A 1 286 ? 16.768 -16.090 12.733 1.00 14.01 266 GLY A N 1
ATOM 2197 C CA . GLY A 1 286 ? 17.832 -15.235 13.259 1.00 14.17 266 GLY A CA 1
ATOM 2198 C C . GLY A 1 286 ? 17.345 -13.826 13.524 1.00 14.27 266 GLY A C 1
ATOM 2199 O O . GLY A 1 286 ? 16.310 -13.636 14.163 1.00 14.30 266 GLY A O 1
ATOM 2200 N N . ASP A 1 287 ? 18.086 -12.843 13.015 1.00 14.24 267 ASP A N 1
ATOM 2201 C CA . ASP A 1 287 ? 17.753 -11.429 13.200 1.00 14.41 267 ASP A CA 1
ATOM 2202 C C . ASP A 1 287 ? 16.866 -10.837 12.102 1.00 14.05 267 ASP A C 1
ATOM 2203 O O . ASP A 1 287 ? 16.713 -9.617 12.022 1.00 14.22 267 ASP A O 1
ATOM 2208 N N . TYR A 1 288 ? 16.263 -11.688 11.274 1.00 13.61 268 TYR A N 1
ATOM 2209 C CA . TYR A 1 288 ? 15.380 -11.210 10.209 1.00 12.88 268 TYR A CA 1
ATOM 2210 C C . TYR A 1 288 ? 14.307 -10.239 10.727 1.00 13.07 268 TYR A C 1
ATOM 2211 O O . TYR A 1 288 ? 14.131 -9.150 10.176 1.00 13.19 268 TYR A O 1
ATOM 2220 N N . GLY A 1 289 ? 13.592 -10.641 11.775 1.00 13.11 269 GLY A N 1
ATOM 2221 C CA . GLY A 1 289 ? 12.509 -9.826 12.328 1.00 13.55 269 GLY A CA 1
ATOM 2222 C C . GLY A 1 289 ? 13.016 -8.591 13.043 1.00 13.99 269 GLY A C 1
ATOM 2223 O O . GLY A 1 289 ? 12.469 -7.500 12.868 1.00 13.95 269 GLY A O 1
ATOM 2224 N N . VAL A 1 290 ? 14.069 -8.774 13.839 1.00 14.34 270 VAL A N 1
ATOM 2225 C CA . VAL A 1 290 ? 14.734 -7.682 14.564 1.00 14.98 270 VAL A CA 1
ATOM 2226 C C . VAL A 1 290 ? 15.122 -6.553 13.608 1.00 14.54 270 VAL A C 1
ATOM 2227 O O . VAL A 1 290 ? 14.867 -5.379 13.883 1.00 14.31 270 VAL A O 1
ATOM 2231 N N . ASN A 1 291 ? 15.723 -6.926 12.482 1.00 14.14 271 ASN A N 1
ATOM 2232 C CA . ASN A 1 291 ? 16.171 -5.96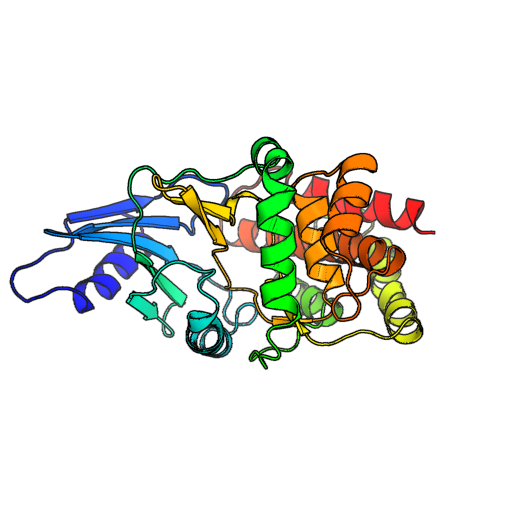4 11.482 1.00 13.80 271 ASN A CA 1
ATOM 2233 C C . ASN A 1 291 ? 15.033 -5.270 10.739 1.00 13.61 271 ASN A C 1
ATOM 2234 O O . ASN A 1 291 ? 15.111 -4.072 10.456 1.00 14.13 271 ASN A O 1
ATOM 2239 N N . ARG A 1 292 ? 13.973 -6.013 10.427 1.00 13.09 272 ARG A N 1
ATOM 2240 C CA . ARG A 1 292 ? 12.804 -5.390 9.809 1.00 12.67 272 ARG A CA 1
ATOM 2241 C C . ARG A 1 292 ? 12.163 -4.390 10.767 1.00 12.61 272 ARG A C 1
ATOM 2242 O O . ARG A 1 292 ? 11.788 -3.291 10.366 1.00 12.52 272 ARG A O 1
ATOM 2250 N N . TYR A 1 293 ? 12.061 -4.769 12.037 1.00 12.52 273 TYR A N 1
ATOM 2251 C CA . TYR A 1 293 ? 11.504 -3.890 13.054 1.00 13.03 273 TYR A CA 1
ATOM 2252 C C . TYR A 1 293 ? 12.303 -2.593 13.182 1.00 13.18 273 TYR A C 1
ATOM 2253 O O . TYR A 1 293 ? 11.725 -1.509 13.229 1.00 13.05 273 TYR A O 1
ATOM 2262 N N . GLN A 1 294 ? 13.629 -2.709 13.219 1.00 13.60 274 GLN A N 1
ATOM 2263 C CA . GLN A 1 294 ? 14.503 -1.537 13.275 1.00 14.01 274 GLN A CA 1
ATOM 2264 C C . GLN A 1 294 ? 14.316 -0.635 12.048 1.00 13.91 274 GLN A C 1
ATOM 2265 O O . GLN A 1 294 ? 14.388 0.594 12.153 1.00 13.61 274 GLN A O 1
ATOM 2271 N N . ARG A 1 295 ? 14.059 -1.239 10.893 1.00 13.76 275 ARG A N 1
ATOM 2272 C CA . ARG A 1 295 ? 13.798 -0.470 9.682 1.00 13.87 275 ARG A CA 1
ATOM 2273 C C . ARG A 1 295 ? 12.460 0.281 9.757 1.00 14.15 275 ARG A C 1
ATOM 2274 O O . ARG A 1 295 ? 12.332 1.373 9.196 1.00 14.35 275 ARG A O 1
ATOM 2282 N N . ALA A 1 296 ? 11.478 -0.298 10.453 1.00 14.29 276 ALA A N 1
ATOM 2283 C CA . ALA A 1 296 ? 10.226 0.410 10.750 1.00 14.42 276 ALA A CA 1
ATOM 2284 C C . ALA A 1 296 ? 10.519 1.634 11.623 1.00 14.52 276 ALA A C 1
ATOM 2285 O O . ALA A 1 296 ? 9.995 2.724 11.383 1.00 14.21 276 ALA A O 1
ATOM 2287 N N . VAL A 1 297 ? 11.372 1.450 12.628 1.00 14.72 277 VAL A N 1
ATOM 2288 C CA . VAL A 1 297 ? 11.785 2.543 13.512 1.00 15.02 277 VAL A CA 1
ATOM 2289 C C . VAL A 1 297 ? 12.464 3.658 12.707 1.00 15.27 277 VAL A C 1
ATOM 2290 O O . VAL A 1 297 ? 12.120 4.840 12.855 1.00 15.27 277 VAL A O 1
ATOM 2294 N N . LYS A 1 298 ? 13.388 3.268 11.829 1.00 15.74 278 LYS A N 1
ATOM 2295 C CA . LYS A 1 298 ? 14.084 4.194 10.930 1.00 16.13 278 LYS A CA 1
ATOM 2296 C C . LYS A 1 298 ? 13.101 4.929 10.020 1.00 16.31 278 LYS A C 1
ATOM 2297 O O . LYS A 1 298 ? 13.198 6.146 9.842 1.00 16.61 278 LYS A O 1
ATOM 2303 N N . GLY A 1 299 ? 12.155 4.181 9.453 1.00 16.34 279 GLY A N 1
ATOM 2304 C CA . GLY A 1 299 ? 11.131 4.742 8.575 1.00 16.77 279 GLY A CA 1
ATOM 2305 C C . GLY A 1 299 ? 10.242 5.758 9.265 1.00 17.10 279 GLY A C 1
ATOM 2306 O O . GLY A 1 299 ? 9.907 6.791 8.679 1.00 17.20 279 GLY A O 1
ATOM 2307 N N . LEU A 1 300 ? 9.860 5.466 10.508 1.00 17.11 280 LEU A N 1
ATOM 2308 C CA . LEU A 1 300 ? 9.047 6.389 11.303 1.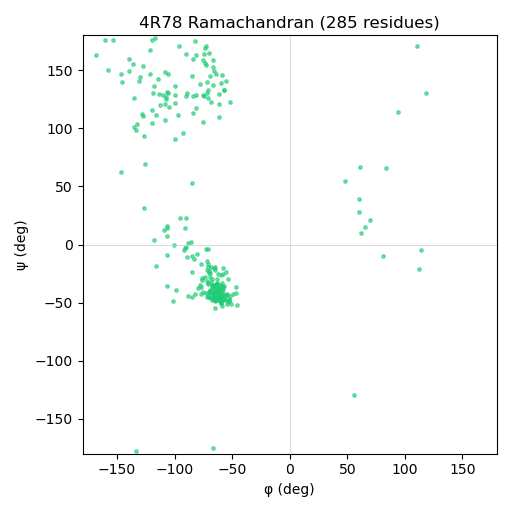00 17.58 280 LEU A CA 1
ATOM 2309 C C . LEU A 1 300 ? 9.763 7.723 11.510 1.00 18.40 280 LEU A C 1
ATOM 2310 O O . LEU A 1 300 ? 9.150 8.782 11.369 1.00 18.77 280 LEU A O 1
ATOM 2315 N N . ALA A 1 301 ? 11.057 7.667 11.823 1.00 19.09 281 ALA A N 1
ATOM 2316 C CA . ALA A 1 301 ? 11.852 8.881 12.029 1.00 20.19 281 ALA A CA 1
ATOM 2317 C C . ALA A 1 301 ? 11.982 9.696 10.747 1.00 20.93 281 ALA A C 1
ATOM 2318 O O . ALA A 1 301 ? 11.836 10.922 10.771 1.00 21.23 281 ALA A O 1
ATOM 2320 N N . SER A 1 302 ? 12.238 9.012 9.632 1.00 21.78 282 SER A N 1
ATOM 2321 C CA . SER A 1 302 ? 12.401 9.667 8.330 1.00 22.69 282 SER A CA 1
ATOM 2322 C C . SER A 1 302 ? 11.089 10.276 7.837 1.00 23.07 282 SER A C 1
ATOM 2323 O O . SER A 1 302 ? 11.083 11.353 7.228 1.00 23.50 282 SER A O 1
ATOM 2326 N N . TYR A 1 303 ? 9.985 9.585 8.113 1.00 23.31 283 TYR A N 1
ATOM 2327 C CA . TYR A 1 303 ? 8.657 10.060 7.740 1.00 23.81 283 TYR A CA 1
ATOM 2328 C C . TYR A 1 303 ? 8.278 11.325 8.512 1.00 24.43 283 TYR A C 1
ATOM 2329 O O . TYR A 1 303 ? 7.779 12.290 7.925 1.00 24.82 283 TYR A O 1
ATOM 2338 N N . GLY A 1 304 ? 8.521 11.312 9.821 1.00 24.90 284 GLY A N 1
ATOM 2339 C CA . GLY A 1 304 ? 8.226 12.455 10.681 1.00 25.43 284 GLY A CA 1
ATOM 2340 C C . GLY A 1 304 ? 9.346 13.479 10.697 1.00 25.72 284 GLY A C 1
ATOM 2341 O O . GLY A 1 304 ? 10.093 13.621 9.725 1.00 26.18 284 GLY A O 1
#

InterPro domains:
  IPR011009 Protein kinase-like domain superfamily [SSF56112] (2-280)
  IPR052077 Cell Cycle Regulator and Phase Variation Mediator [PTHR40086] (1-288)

CATH classification: 3.30.200.20 (+1 more: 3.90.1200.10)

Foldseek 3Di:
DDPLFVVVQVVCVVVDDPPKHWDGWAQDDDQDRFWIWTDMPVFIKIKGQPQVVCVVPFVQVLVVVVCVQCVVLVFAAAWDDQDPVRGMTIGHDFPPKAFFALVRVLVPLVPVLVVLLSQFLVPTAGPAADDLLVLLVVLVVLFDDDPPAPPPVVLNVLLVVCVVVCVVVPWAWGWDQQAPQSRQWMAHPVGDIHRYDSRNIHITHSLLVLLNNCLNSVPDPVSSVVSCVSNDDPSNHDDPLSSLSSLLSVLSSVLSVVSSSVVVPRDNDCPSVVSNVVSVVSSVVSD

B-factor: mean 19.35, std 6.29, range [11.91, 45.02]

Radius of gyration: 19.26 Å; Cα contacts (8 Å, |Δi|>4): 418; chains: 1; bounding box: 33×60×48 Å

Nearest PDB structures (foldseek):
  4r78-assembly1_A  TM=1.003E+00  e=1.347E-53  Streptococcus pneumoniae
  4r77-assembly3_A  TM=9.566E-01  e=3.556E-46  Streptococcus pneumoniae
  4r77-assembly2_B  TM=9.534E-01  e=3.806E-45  Streptococcus pneumoniae
  3dxq-assembly1_A  TM=7.571E-01  e=7.987E-17  Mesorhizobium loti
  1nd4-assembly1_B  TM=6.439E-01  e=2.163E-07  Klebsiella pneumoniae